Protein AF-A0A7X8IBS8-F1 (afdb_monomer)

Sequence (196 aa):
MAKNMEIINGLNEVEGFDPAAFLRKLQSEAGEEQLYLDVKYRKLWFRLKYPLGKIAKRIIKLENDYAIIESRIYLDRNDPEDNYISCAMAQRWRTEDDAYGKKYVESAETAAVGRALADAGFGIQFAEPGEEHDPNPVDAPVTVSKTNENDLSPEDDEPLPEEPVPQQKKVSDEVGSEKSSPKGNKKEELSEHMSV

Solvent-accessible surface area (backbone atoms only — not comparable to full-atom values): 12523 Å² total; per-residue (Å²): 110,71,73,59,50,54,54,49,67,50,51,79,66,45,93,98,57,69,75,74,83,61,51,41,81,41,73,45,98,88,69,45,53,20,36,42,70,52,53,70,58,38,51,50,49,46,42,70,65,29,75,53,36,32,79,49,75,44,79,76,42,80,58,98,56,35,25,32,20,37,15,34,30,25,71,40,62,82,52,57,90,86,58,48,76,22,68,26,67,23,73,24,60,57,57,86,86,41,80,76,62,69,50,29,48,57,50,9,42,52,32,2,46,31,35,12,36,28,72,60,50,43,61,45,78,50,39,49,95,68,81,93,82,80,97,76,70,56,61,58,48,27,71,73,77,82,77,65,93,79,73,78,70,82,83,78,91,72,84,79,83,88,76,84,81,86,82,86,80,82,91,81,89,87,85,82,81,90,84,82,85,84,92,85,91,86,87,88,82,89,80,88,86,85,86,135

Foldseek 3Di:
DVVVLVVLLCFLDAPPDHQQVQWDWDQDPVRFTWTDRALVSLVVSLCRSQVQKDKDKDFPDDDPFKTKMKIFIGSHPPDPPPRTQFMFMFMFTDDPVVPDDDVRHVLRRSLNSLLRSVSVSRCVSQADPDDDDDPDDSGHTDGDDPPPPPPPDDDDDDDDDDDDDDDDDDDDDDDDDYDDDDDDDDDDDDDDDDDD

Mean predicted aligned error: 16.62 Å

Nearest PDB structures (foldseek):
  8bjm-assembly1_B  TM=4.659E-01  e=4.620E-04  Homo sapiens
  1ut7-assembly1_A  TM=4.080E-01  e=2.143E+00  Arabidopsis thaliana
  3ff2-assembly1_A-2  TM=3.554E-01  e=3.342E+00  Novosphingobium aromaticivorans DSM 12444

Radius of gyration: 28.12 Å; Cα contacts (8 Å, |Δi|>4): 244; chains: 1; bounding box: 62×77×62 Å

Secondary structure (DSSP, 8-state):
-HHHHHHHHTTT-BTTB-GGGG-EEEE-TTS-EEEE--HHHHHHHHHHH-TT-EEEEEEEEE-SSEEEEEEEEESSTTS-TT--SEEEEEEEE--TT--SS-HHHHHHHHHHHHHHHHHTTSSGGGS-SS----SS-SS--EE-----TT--PPP--PPPPPPPP-------------------------------

pLDDT: mean 72.16, std 25.17, range [29.06, 98.69]

Structure (mmCIF, N/CA/C/O backbone):
data_AF-A0A7X8IBS8-F1
#
_entry.id   AF-A0A7X8IBS8-F1
#
loop_
_atom_site.group_PDB
_atom_site.id
_atom_site.type_symbol
_atom_site.label_atom_id
_atom_site.label_alt_id
_atom_site.label_comp_id
_atom_site.label_asym_id
_atom_site.label_entity_id
_atom_site.label_seq_id
_atom_site.pdbx_PDB_ins_code
_atom_site.Cartn_x
_atom_site.Cartn_y
_atom_site.Cartn_z
_atom_site.occupancy
_atom_site.B_iso_or_equiv
_atom_site.auth_seq_id
_atom_site.auth_comp_id
_atom_site.auth_asym_id
_atom_site.auth_atom_id
_atom_site.pdbx_PDB_model_num
ATOM 1 N N . MET A 1 1 ? 23.661 -11.494 -10.402 1.00 61.19 1 MET A N 1
ATOM 2 C CA . MET A 1 1 ? 22.872 -10.261 -10.612 1.00 61.19 1 MET A CA 1
ATOM 3 C C . MET A 1 1 ? 21.667 -10.507 -11.519 1.00 61.19 1 MET A C 1
ATOM 5 O O . MET A 1 1 ? 20.566 -10.505 -10.992 1.00 61.19 1 MET A O 1
ATOM 9 N N . ALA A 1 2 ? 21.841 -10.829 -12.810 1.00 68.19 2 ALA A N 1
ATOM 10 C CA . ALA A 1 2 ? 20.730 -10.976 -13.773 1.00 68.19 2 ALA A CA 1
ATOM 11 C C . ALA A 1 2 ? 19.596 -11.927 -13.327 1.00 68.19 2 ALA A C 1
ATOM 13 O O . ALA A 1 2 ? 18.440 -11.523 -13.273 1.00 68.19 2 ALA A O 1
ATOM 14 N N . LYS A 1 3 ? 19.929 -13.146 -12.883 1.00 74.44 3 LYS A N 1
ATOM 15 C CA . LYS A 1 3 ? 18.938 -14.130 -12.404 1.00 74.44 3 LYS A CA 1
ATOM 16 C C . LYS A 1 3 ? 18.133 -13.661 -11.181 1.00 74.44 3 LYS A C 1
ATOM 18 O O . LYS A 1 3 ? 16.965 -14.001 -11.042 1.00 74.44 3 LYS A O 1
ATOM 23 N N . ASN A 1 4 ? 18.744 -12.880 -10.288 1.00 78.62 4 ASN A N 1
ATOM 24 C CA . ASN A 1 4 ? 18.045 -12.350 -9.111 1.00 78.62 4 ASN A CA 1
ATOM 25 C C . ASN A 1 4 ? 17.057 -11.253 -9.523 1.00 78.62 4 ASN A C 1
ATOM 27 O O . ASN A 1 4 ? 15.971 -11.164 -8.966 1.00 78.62 4 ASN A O 1
ATOM 31 N N . MET A 1 5 ? 17.426 -10.459 -10.526 1.00 77.81 5 MET A N 1
ATOM 32 C CA . MET A 1 5 ? 16.607 -9.380 -11.068 1.00 77.81 5 MET A CA 1
ATOM 33 C C . MET A 1 5 ? 15.383 -9.925 -11.818 1.00 77.81 5 MET A C 1
ATOM 35 O O . MET A 1 5 ? 14.288 -9.406 -11.647 1.00 77.81 5 MET A O 1
ATOM 39 N N . GLU A 1 6 ? 15.534 -11.030 -12.554 1.00 81.50 6 GLU A N 1
ATOM 40 C CA . GLU A 1 6 ? 14.405 -11.765 -13.150 1.00 81.50 6 GLU A CA 1
ATOM 41 C C . GLU A 1 6 ? 13.419 -12.275 -12.089 1.00 81.50 6 GLU A C 1
ATOM 43 O O . GLU A 1 6 ? 12.213 -12.100 -12.238 1.00 81.50 6 GLU A O 1
ATOM 48 N N . ILE A 1 7 ? 13.916 -12.857 -10.991 1.00 84.19 7 ILE A N 1
ATOM 49 C CA . ILE A 1 7 ? 13.065 -13.355 -9.895 1.00 84.19 7 ILE A CA 1
ATOM 50 C C . ILE A 1 7 ? 12.312 -12.206 -9.214 1.00 84.19 7 ILE A C 1
ATOM 52 O O . ILE A 1 7 ? 11.117 -12.328 -8.953 1.00 84.19 7 ILE A O 1
ATOM 56 N N . ILE A 1 8 ? 13.001 -11.096 -8.937 1.00 84.00 8 ILE A N 1
ATOM 57 C CA . ILE A 1 8 ? 12.405 -9.905 -8.316 1.00 84.00 8 ILE A CA 1
ATOM 58 C C . ILE A 1 8 ? 11.331 -9.305 -9.231 1.00 84.00 8 ILE A C 1
ATOM 60 O O . ILE A 1 8 ? 10.238 -8.998 -8.767 1.00 84.00 8 ILE A O 1
ATOM 64 N N . ASN A 1 9 ? 11.604 -9.204 -10.534 1.00 83.19 9 ASN A N 1
ATOM 65 C CA . ASN A 1 9 ? 10.651 -8.669 -11.506 1.00 83.19 9 ASN A CA 1
ATOM 66 C C . ASN A 1 9 ? 9.453 -9.601 -11.749 1.00 83.19 9 ASN A C 1
ATOM 68 O O . ASN A 1 9 ? 8.370 -9.121 -12.074 1.00 83.19 9 ASN A O 1
ATOM 72 N N . GLY A 1 10 ? 9.629 -10.914 -11.567 1.00 88.06 10 GLY A N 1
ATOM 73 C CA . GLY A 1 10 ? 8.563 -11.917 -11.663 1.00 88.06 10 GLY A CA 1
ATOM 74 C C . GLY A 1 10 ? 7.667 -12.018 -10.420 1.00 88.06 10 GLY A C 1
ATOM 75 O O . GLY A 1 10 ? 6.692 -12.777 -10.420 1.00 88.06 10 GLY A O 1
ATOM 76 N N . LEU A 1 11 ? 7.961 -11.275 -9.345 1.00 91.12 11 LEU A N 1
ATOM 77 C CA . LEU A 1 11 ? 7.106 -11.242 -8.162 1.00 91.12 11 LEU A CA 1
ATOM 78 C C . LEU A 1 11 ? 5.695 -10.798 -8.560 1.00 91.12 11 LEU A C 1
ATOM 80 O O . LEU A 1 11 ? 5.521 -9.771 -9.199 1.00 91.12 11 LEU A O 1
ATOM 84 N N . ASN A 1 12 ? 4.677 -11.572 -8.173 1.00 94.75 12 ASN A N 1
ATOM 85 C CA . ASN A 1 12 ? 3.269 -11.295 -8.482 1.00 94.75 12 ASN A CA 1
ATOM 86 C C . ASN A 1 12 ? 2.939 -11.137 -9.984 1.00 94.75 12 ASN A C 1
ATOM 88 O O . ASN A 1 12 ? 1.929 -10.513 -10.312 1.00 94.75 12 ASN A O 1
ATOM 92 N N . GLU A 1 13 ? 3.712 -11.746 -10.890 1.00 95.19 13 GLU A N 1
ATOM 93 C CA . GLU A 1 13 ? 3.463 -11.685 -12.338 1.00 95.19 13 GLU A CA 1
ATOM 94 C C . GLU A 1 13 ? 2.010 -12.051 -12.710 1.00 95.19 13 GLU A C 1
ATOM 96 O O . GLU A 1 13 ? 1.384 -12.944 -12.110 1.00 95.19 13 GLU A O 1
ATOM 101 N N . VAL A 1 14 ? 1.481 -11.326 -13.700 1.00 96.69 14 VAL A N 1
ATOM 102 C CA . VAL A 1 14 ? 0.163 -11.509 -14.313 1.00 96.69 14 VAL A CA 1
ATOM 103 C C . VAL A 1 14 ? 0.338 -11.475 -15.831 1.00 96.69 14 VAL A C 1
ATOM 105 O O . VAL A 1 14 ? 0.895 -10.522 -16.373 1.00 96.69 14 VAL A O 1
ATOM 108 N N . GLU A 1 15 ? -0.181 -12.489 -16.522 1.00 96.00 15 GLU A N 1
ATOM 109 C CA . GLU A 1 15 ? -0.134 -12.565 -17.985 1.00 96.00 15 GLU A CA 1
ATOM 110 C C . GLU A 1 15 ? -0.746 -11.310 -18.635 1.00 96.00 15 GLU A C 1
ATOM 112 O O . GLU A 1 15 ? -1.877 -10.921 -18.337 1.00 96.00 15 GLU A O 1
ATOM 117 N N . GLY A 1 16 ? 0.013 -10.665 -19.527 1.00 95.19 16 GLY A N 1
ATOM 118 C CA . GLY A 1 16 ? -0.434 -9.480 -20.266 1.00 95.19 16 GLY A CA 1
ATOM 119 C C . GLY A 1 16 ? -0.446 -8.169 -19.470 1.00 95.19 16 GLY A C 1
ATOM 120 O O . GLY A 1 16 ? -0.962 -7.171 -19.973 1.00 95.19 16 GLY A O 1
ATOM 121 N N . PHE A 1 17 ? 0.113 -8.138 -18.256 1.00 95.50 17 PHE A N 1
ATOM 122 C CA . PHE A 1 17 ? 0.202 -6.929 -17.439 1.00 95.50 17 PHE A CA 1
ATOM 123 C C . PHE A 1 17 ? 1.637 -6.674 -16.963 1.00 95.50 17 PHE A C 1
ATOM 125 O O . PHE A 1 17 ? 2.177 -7.438 -16.168 1.00 95.50 17 PHE A O 1
ATOM 132 N N . ASP A 1 18 ? 2.218 -5.557 -17.406 1.00 94.50 18 ASP A N 1
ATOM 133 C CA . ASP A 1 18 ? 3.518 -5.070 -16.940 1.00 94.50 18 ASP A CA 1
ATOM 134 C C . ASP A 1 18 ? 3.336 -3.843 -16.022 1.00 94.50 18 ASP A C 1
ATOM 136 O O . ASP A 1 18 ? 2.951 -2.769 -16.503 1.00 94.50 18 ASP A O 1
ATOM 140 N N . PRO A 1 19 ? 3.600 -3.955 -14.706 1.00 92.25 19 PRO A N 1
ATOM 141 C CA . PRO A 1 19 ? 3.510 -2.819 -13.794 1.00 92.25 19 PRO A CA 1
ATOM 142 C C . PRO A 1 19 ? 4.569 -1.738 -14.064 1.00 92.25 19 PRO A C 1
ATOM 144 O O . PRO A 1 19 ? 4.321 -0.573 -13.742 1.00 92.25 19 PRO A O 1
ATOM 147 N N . ALA A 1 20 ? 5.715 -2.076 -14.670 1.00 91.12 20 ALA A N 1
ATOM 148 C CA . ALA A 1 20 ? 6.784 -1.118 -14.952 1.00 91.12 20 ALA A CA 1
ATOM 149 C C . ALA A 1 20 ? 6.363 -0.067 -15.995 1.00 91.12 20 ALA A C 1
ATOM 151 O O . ALA A 1 20 ? 6.784 1.088 -15.918 1.00 91.12 20 ALA A O 1
ATOM 152 N N . ALA A 1 21 ? 5.445 -0.421 -16.902 1.00 92.62 21 ALA A N 1
ATOM 153 C CA . ALA A 1 21 ? 4.874 0.487 -17.900 1.00 92.62 21 ALA A CA 1
ATOM 154 C C . ALA A 1 21 ? 4.095 1.677 -17.298 1.00 92.62 21 ALA A C 1
ATOM 156 O O . ALA A 1 21 ? 3.801 2.646 -18.000 1.00 92.62 21 ALA A O 1
ATOM 157 N N . PHE A 1 22 ? 3.754 1.621 -16.007 1.00 91.38 22 PHE A N 1
ATOM 158 C CA . PHE A 1 22 ? 2.999 2.658 -15.299 1.00 91.38 22 PHE A CA 1
ATOM 159 C C . PHE A 1 22 ? 3.840 3.460 -14.298 1.00 91.38 22 PHE A C 1
ATOM 161 O O . PHE A 1 22 ? 3.290 4.270 -13.543 1.00 91.38 22 PHE A O 1
ATOM 168 N N . LEU A 1 23 ? 5.158 3.241 -14.274 1.00 89.75 23 LEU A N 1
ATOM 169 C CA . LEU A 1 23 ? 6.074 4.014 -13.446 1.00 89.75 23 LEU A CA 1
ATOM 170 C C . LEU A 1 23 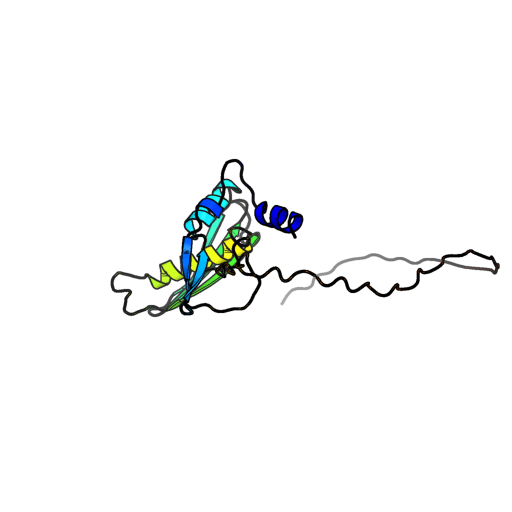? 6.126 5.464 -13.920 1.00 89.75 23 LEU A C 1
ATOM 172 O O . LEU A 1 23 ? 6.185 5.760 -15.114 1.00 89.75 23 LEU A O 1
ATOM 176 N N . ARG A 1 24 ? 6.148 6.384 -12.960 1.00 85.75 24 ARG A N 1
ATOM 177 C CA . ARG A 1 24 ? 6.417 7.799 -13.210 1.00 85.75 24 ARG A CA 1
ATOM 178 C C . ARG A 1 24 ? 7.652 8.238 -12.451 1.00 85.75 24 ARG A C 1
ATOM 180 O O . ARG A 1 24 ? 7.954 7.702 -11.388 1.00 85.75 24 ARG A O 1
ATOM 187 N N . LYS A 1 25 ? 8.330 9.244 -12.992 1.00 83.31 25 LYS A N 1
ATOM 188 C CA . LYS A 1 25 ? 9.441 9.904 -12.316 1.00 83.31 25 LYS A CA 1
ATOM 189 C C . LYS A 1 25 ? 8.908 10.924 -11.312 1.00 83.31 25 LYS A C 1
ATOM 191 O O . LYS A 1 25 ? 8.013 11.711 -11.626 1.00 83.31 25 LYS A O 1
ATOM 196 N N . LEU A 1 26 ? 9.463 10.892 -10.116 1.00 76.38 26 LEU A N 1
ATOM 197 C CA . LEU A 1 26 ? 9.381 11.905 -9.082 1.00 76.38 26 LEU A CA 1
ATOM 198 C C . LEU A 1 26 ? 10.729 12.620 -9.023 1.00 76.38 26 LEU A C 1
ATOM 200 O O . LEU A 1 26 ? 11.767 12.005 -9.255 1.00 76.38 26 LEU A O 1
ATOM 204 N N . GLN A 1 27 ? 10.704 13.917 -8.742 1.00 72.12 27 GLN A N 1
ATOM 205 C CA . GLN A 1 27 ? 11.898 14.632 -8.308 1.00 72.12 27 GLN A CA 1
ATOM 206 C C . GLN A 1 27 ? 11.864 14.679 -6.788 1.00 72.12 27 GLN A C 1
ATOM 208 O O . GLN A 1 27 ? 10.871 15.141 -6.219 1.00 72.12 27 GLN A O 1
ATOM 213 N N . SER A 1 28 ? 12.917 14.178 -6.148 1.00 68.06 28 SER A N 1
ATOM 214 C CA . SER A 1 28 ? 13.108 14.368 -4.713 1.00 68.06 28 SER A CA 1
ATOM 215 C C . SER A 1 28 ? 13.458 15.829 -4.411 1.00 68.06 28 SER A C 1
ATOM 217 O O . SER A 1 28 ? 13.882 16.577 -5.297 1.00 68.06 28 SER A O 1
ATOM 219 N N . GLU A 1 29 ? 13.327 16.244 -3.150 1.00 62.38 29 GLU A N 1
ATOM 220 C CA . GLU A 1 29 ? 13.781 17.571 -2.700 1.00 62.38 29 GLU A CA 1
ATOM 221 C C . GLU A 1 29 ? 15.297 17.770 -2.900 1.00 62.38 29 GLU A C 1
ATOM 223 O O . GLU A 1 29 ? 15.754 18.899 -3.073 1.00 62.38 29 GLU A O 1
ATOM 228 N N . ALA A 1 30 ? 16.065 16.675 -2.951 1.00 66.25 30 ALA A N 1
ATOM 229 C CA . ALA A 1 30 ? 17.496 16.663 -3.255 1.00 66.25 30 ALA A CA 1
ATOM 230 C C . ALA A 1 30 ? 17.806 16.697 -4.769 1.00 66.25 30 ALA A C 1
ATOM 232 O O . ALA A 1 30 ? 18.972 16.741 -5.161 1.00 66.25 30 ALA A O 1
ATOM 233 N N . GLY A 1 31 ? 16.782 16.704 -5.633 1.00 68.06 31 GLY A N 1
ATOM 234 C CA . GLY A 1 31 ? 16.926 16.739 -7.092 1.00 68.06 31 GLY A CA 1
ATOM 235 C C . GLY A 1 31 ? 17.179 15.375 -7.743 1.00 68.06 31 GLY A C 1
ATOM 236 O O . GLY A 1 31 ? 17.482 15.318 -8.937 1.00 68.06 31 GLY A O 1
ATOM 237 N N . GLU A 1 32 ? 17.044 14.284 -6.991 1.00 72.12 32 GLU A N 1
ATOM 238 C CA . GLU A 1 32 ? 17.226 12.922 -7.497 1.00 72.12 32 GLU A CA 1
ATOM 239 C C . GLU A 1 32 ? 15.974 12.439 -8.242 1.00 72.12 32 GLU A C 1
ATOM 241 O O . GLU A 1 32 ? 14.839 12.716 -7.841 1.00 72.12 32 GLU A O 1
ATOM 246 N N . GLU A 1 33 ? 16.181 11.730 -9.358 1.00 70.00 33 GLU A N 1
ATOM 247 C CA . GLU A 1 33 ? 15.091 11.125 -10.126 1.00 70.00 33 GLU A CA 1
ATOM 248 C C . GLU A 1 33 ? 14.697 9.787 -9.521 1.00 70.00 33 GLU A C 1
ATOM 250 O O . GLU A 1 33 ? 15.487 8.850 -9.492 1.00 70.00 33 GLU A O 1
ATOM 255 N N . GLN A 1 34 ? 13.434 9.702 -9.138 1.00 74.38 34 GLN A N 1
ATOM 256 C CA . GLN A 1 34 ? 12.882 8.629 -8.343 1.00 74.38 34 GLN A CA 1
ATOM 257 C C . GLN A 1 34 ? 11.726 7.942 -9.081 1.00 74.38 34 GLN A C 1
ATOM 259 O O . GLN A 1 34 ? 10.750 8.595 -9.446 1.00 74.38 34 GLN A O 1
ATOM 264 N N . LEU A 1 35 ? 11.795 6.635 -9.335 1.00 81.44 35 LEU A N 1
ATOM 265 C CA . LEU A 1 35 ? 10.679 5.903 -9.943 1.00 81.44 35 LEU A CA 1
ATOM 266 C C . LEU A 1 35 ? 9.610 5.595 -8.900 1.00 81.44 35 LEU A C 1
ATOM 268 O O . LEU A 1 35 ? 9.911 5.175 -7.787 1.00 81.44 35 LEU A O 1
ATOM 272 N N . TYR A 1 36 ? 8.350 5.789 -9.281 1.00 83.19 36 TYR A N 1
ATOM 273 C CA . TYR A 1 36 ? 7.218 5.572 -8.396 1.00 83.19 36 TYR A CA 1
ATOM 274 C C . TYR A 1 36 ? 6.028 4.965 -9.133 1.00 83.19 36 TYR A C 1
ATOM 276 O O . TYR A 1 36 ? 5.598 5.456 -10.181 1.00 83.19 36 TYR A O 1
ATOM 284 N N . LEU A 1 37 ? 5.462 3.908 -8.547 1.00 89.38 37 LEU A N 1
ATOM 285 C CA . LEU A 1 37 ? 4.223 3.285 -9.001 1.00 89.38 37 LEU A CA 1
ATOM 286 C C . LEU A 1 37 ? 3.054 3.762 -8.138 1.00 89.38 37 LEU A C 1
ATOM 288 O O . LEU A 1 37 ? 2.948 3.377 -6.973 1.00 89.38 37 LEU A O 1
ATOM 292 N N . ASP A 1 38 ? 2.142 4.547 -8.716 1.00 88.50 38 ASP A N 1
ATOM 293 C CA . ASP A 1 38 ? 0.972 5.047 -7.987 1.00 88.50 38 ASP A CA 1
ATOM 294 C C . ASP A 1 38 ? 0.119 3.907 -7.402 1.00 88.50 38 ASP A C 1
ATOM 296 O O . ASP A 1 38 ? -0.147 2.893 -8.054 1.00 88.50 38 ASP A O 1
ATOM 300 N N . VAL A 1 39 ? -0.441 4.131 -6.208 1.00 92.56 39 VAL A N 1
ATOM 301 C CA . VAL A 1 39 ? -1.304 3.170 -5.490 1.00 92.56 39 VAL A CA 1
ATOM 302 C C . VAL A 1 39 ? -2.466 2.659 -6.353 1.00 92.56 39 VAL A C 1
ATOM 304 O O . VAL A 1 39 ? -2.904 1.521 -6.205 1.00 92.56 39 VAL A O 1
ATOM 307 N N . LYS A 1 40 ? -2.973 3.464 -7.298 1.00 94.94 40 LYS A N 1
ATO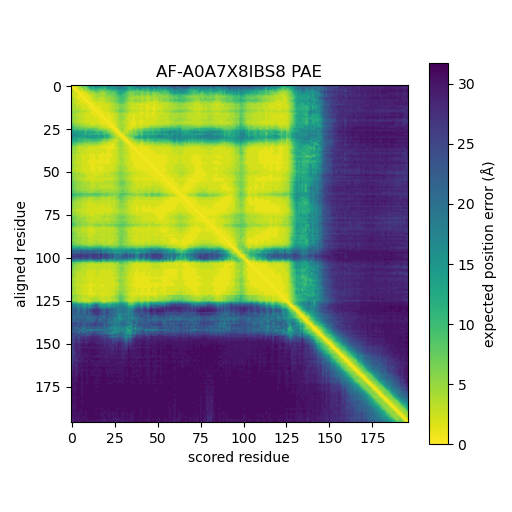M 308 C CA . LYS A 1 40 ? -4.013 3.027 -8.248 1.00 94.94 40 LYS A CA 1
ATOM 309 C C . LYS A 1 40 ? -3.566 1.837 -9.109 1.00 94.94 40 LYS A C 1
ATOM 311 O O . LYS A 1 40 ? -4.361 0.922 -9.307 1.00 94.94 40 LYS A O 1
ATOM 316 N N . TYR A 1 41 ? -2.311 1.816 -9.555 1.00 95.19 41 TYR A N 1
ATOM 317 C CA . TYR A 1 41 ? -1.765 0.734 -10.370 1.00 95.19 41 TYR A CA 1
ATOM 318 C C . TYR A 1 41 ? -1.396 -0.481 -9.524 1.00 95.19 41 TYR A C 1
ATOM 320 O O . TYR A 1 41 ? -1.593 -1.604 -9.969 1.00 95.19 41 TYR A O 1
ATOM 328 N N . ARG A 1 42 ? -1.002 -0.285 -8.261 1.00 96.06 42 ARG A N 1
ATOM 329 C CA . ARG A 1 42 ? -0.851 -1.395 -7.303 1.00 96.06 42 ARG A CA 1
ATOM 330 C C . ARG A 1 42 ? -2.183 -2.068 -6.990 1.00 96.06 42 ARG A C 1
ATOM 332 O O . ARG A 1 42 ? -2.258 -3.288 -6.959 1.00 96.06 42 ARG A O 1
ATOM 339 N N . LYS A 1 43 ? -3.259 -1.289 -6.825 1.00 97.12 43 LYS A N 1
ATOM 340 C CA . LYS A 1 43 ? -4.627 -1.817 -6.667 1.00 97.12 43 LYS A CA 1
ATOM 341 C C . LYS A 1 43 ? -5.089 -2.582 -7.906 1.00 97.12 43 LYS A C 1
ATOM 343 O O . LYS A 1 43 ? -5.704 -3.635 -7.760 1.00 97.12 43 LYS A O 1
ATOM 348 N N . LEU A 1 44 ? -4.808 -2.055 -9.102 1.00 97.38 44 LEU A N 1
ATOM 349 C CA . LEU A 1 44 ? -5.078 -2.747 -10.363 1.00 97.38 44 LEU A CA 1
ATOM 350 C C . LEU A 1 44 ? -4.334 -4.083 -10.402 1.00 97.38 44 LEU A C 1
ATOM 352 O O . LEU A 1 44 ? -4.959 -5.120 -10.590 1.00 97.38 44 LEU A O 1
ATOM 356 N N . TRP A 1 45 ? -3.030 -4.061 -10.145 1.00 97.50 45 TRP A N 1
ATOM 357 C CA . TRP A 1 45 ? -2.191 -5.248 -10.149 1.00 97.50 45 TRP A CA 1
ATOM 358 C C . TRP A 1 45 ? -2.653 -6.297 -9.130 1.00 97.50 45 TRP A C 1
ATOM 360 O O . TRP A 1 45 ? -2.869 -7.454 -9.487 1.00 97.50 45 TRP A O 1
ATOM 370 N N . PHE A 1 46 ? -2.928 -5.879 -7.892 1.00 98.31 46 PHE A N 1
ATOM 371 C CA . PHE A 1 46 ? -3.507 -6.735 -6.860 1.00 98.31 46 PHE A CA 1
ATOM 372 C C . PHE A 1 46 ? -4.829 -7.360 -7.307 1.00 98.31 46 PHE A C 1
ATOM 374 O O . PHE A 1 46 ? -5.025 -8.559 -7.144 1.00 98.31 46 PHE A O 1
ATOM 381 N N . ARG A 1 47 ? -5.725 -6.577 -7.921 1.00 98.06 47 ARG A N 1
ATOM 382 C CA . ARG A 1 47 ? -7.013 -7.083 -8.411 1.00 98.06 47 ARG A CA 1
ATOM 383 C C . ARG A 1 47 ? -6.856 -8.071 -9.566 1.00 98.06 47 ARG A C 1
ATOM 385 O O . ARG A 1 47 ? -7.661 -8.991 -9.664 1.00 98.06 47 ARG A O 1
ATOM 392 N N . LEU A 1 48 ? -5.861 -7.883 -10.429 1.00 97.81 48 LEU A N 1
ATOM 393 C CA . LEU A 1 48 ? -5.567 -8.817 -11.514 1.00 97.81 48 LEU A CA 1
ATOM 394 C C . LEU A 1 48 ? -5.005 -10.141 -10.975 1.00 97.81 48 LEU A C 1
ATOM 396 O O . LEU A 1 48 ? -5.438 -11.203 -11.414 1.00 97.81 48 LEU A O 1
ATOM 400 N N . LYS A 1 49 ? -4.094 -10.087 -9.993 1.00 97.94 49 LYS A N 1
ATOM 401 C CA . LYS A 1 49 ? -3.490 -11.281 -9.379 1.00 97.94 49 LYS A CA 1
ATOM 402 C C . LYS A 1 49 ? -4.454 -12.032 -8.459 1.00 97.94 49 LYS A C 1
ATOM 404 O O . LYS A 1 49 ? -4.504 -13.259 -8.488 1.00 97.94 49 LYS A O 1
ATOM 409 N N . TYR A 1 50 ? -5.232 -11.295 -7.669 1.00 98.00 50 TYR A N 1
ATOM 410 C CA . TYR A 1 50 ? -6.183 -11.809 -6.685 1.00 98.00 50 TYR A CA 1
ATOM 411 C C . TYR A 1 50 ? -7.574 -11.180 -6.903 1.00 98.00 50 TYR A C 1
ATOM 413 O O . TYR A 1 50 ? -7.973 -10.261 -6.180 1.00 98.00 50 TYR A O 1
ATOM 421 N N . PRO A 1 51 ? -8.368 -11.673 -7.878 1.00 97.81 51 PRO A N 1
ATOM 422 C CA . PRO A 1 51 ? -9.681 -11.105 -8.212 1.00 97.81 51 PRO A CA 1
ATOM 423 C C . PRO A 1 51 ? -10.682 -11.088 -7.052 1.00 97.81 51 PRO A C 1
ATOM 425 O O . PRO A 1 51 ? -11.528 -10.188 -6.974 1.00 97.81 51 PRO A O 1
ATOM 428 N N . LEU A 1 52 ? -10.575 -12.071 -6.153 1.00 98.12 52 LEU A N 1
ATOM 429 C CA . LEU A 1 52 ? -11.384 -12.192 -4.939 1.00 98.12 52 LEU A CA 1
ATOM 430 C C . LEU A 1 52 ? -10.779 -11.469 -3.732 1.00 98.12 52 LEU A C 1
ATOM 432 O O . LEU A 1 52 ? -11.452 -11.383 -2.708 1.00 98.12 52 LEU A O 1
ATOM 436 N N . GLY A 1 53 ? -9.573 -10.913 -3.856 1.00 98.25 53 GLY A N 1
ATOM 437 C CA . GLY A 1 53 ? -8.874 -10.226 -2.780 1.00 98.25 53 GLY A CA 1
ATOM 438 C C . GLY A 1 53 ? -9.616 -8.997 -2.260 1.00 98.25 53 GLY A C 1
ATOM 439 O O . GLY A 1 53 ? -10.407 -8.347 -2.958 1.00 98.25 53 GLY A O 1
ATOM 440 N N . LYS A 1 54 ? -9.343 -8.663 -0.999 1.00 98.00 54 LYS A N 1
ATOM 441 C CA . LYS A 1 54 ? -9.990 -7.570 -0.265 1.00 98.00 54 LYS A CA 1
ATOM 442 C C . LYS A 1 54 ? -8.941 -6.652 0.343 1.00 98.00 54 LYS A C 1
ATOM 444 O O . LYS A 1 54 ? -7.987 -7.100 0.962 1.00 98.00 54 LYS A O 1
ATOM 449 N N . ILE A 1 55 ? -9.176 -5.352 0.194 1.00 98.38 55 ILE A N 1
ATOM 450 C CA . ILE A 1 55 ? -8.441 -4.295 0.886 1.00 98.38 55 ILE A CA 1
ATOM 451 C C . ILE A 1 55 ? -9.409 -3.719 1.915 1.00 98.38 55 ILE A C 1
ATOM 453 O O . ILE A 1 55 ? -10.359 -3.025 1.546 1.00 98.38 55 ILE A O 1
ATOM 457 N N . ALA A 1 56 ? -9.218 -4.058 3.186 1.00 98.00 56 ALA A N 1
ATOM 458 C CA . ALA A 1 56 ? -9.981 -3.468 4.277 1.00 98.00 56 ALA A CA 1
ATOM 459 C C . ALA A 1 56 ? -9.268 -2.213 4.781 1.00 98.00 56 ALA A C 1
ATOM 461 O O . ALA A 1 56 ? -8.042 -2.102 4.718 1.00 98.00 56 ALA A O 1
ATOM 462 N N . LYS A 1 57 ? -10.050 -1.250 5.262 1.00 97.12 57 LYS A N 1
ATOM 463 C CA . LYS A 1 57 ? -9.559 0.035 5.753 1.00 97.12 57 LYS A CA 1
ATOM 464 C C . LYS A 1 57 ? -10.280 0.363 7.045 1.00 97.12 57 LYS A C 1
ATOM 466 O O . LYS A 1 57 ? -11.494 0.165 7.128 1.00 97.12 57 LYS A O 1
ATOM 471 N N . ARG A 1 58 ? -9.554 0.883 8.026 1.00 97.00 58 ARG A N 1
ATOM 472 C CA . ARG A 1 58 ? -10.107 1.265 9.322 1.00 97.00 58 ARG A CA 1
ATOM 473 C C . ARG A 1 58 ? -9.525 2.594 9.770 1.00 97.00 58 ARG A C 1
ATOM 475 O O . ARG A 1 58 ? -8.312 2.782 9.778 1.00 97.00 58 ARG A O 1
ATOM 482 N N . ILE A 1 59 ? -10.401 3.509 10.171 1.00 97.25 59 ILE A N 1
ATOM 483 C CA . ILE A 1 59 ? -9.988 4.720 10.876 1.00 97.25 59 ILE A CA 1
ATOM 484 C C . ILE A 1 59 ? -9.611 4.299 12.293 1.00 97.25 59 ILE A C 1
ATOM 486 O O . ILE A 1 59 ? -10.471 3.860 13.052 1.00 97.25 59 ILE A O 1
ATOM 490 N N . ILE A 1 60 ? -8.332 4.418 12.636 1.00 98.06 60 ILE A N 1
ATOM 491 C CA . ILE A 1 60 ? -7.842 4.169 13.995 1.00 98.06 60 ILE A CA 1
ATOM 492 C C . ILE A 1 60 ? -8.062 5.408 14.855 1.00 98.06 60 ILE A C 1
ATOM 494 O O . ILE A 1 60 ? -8.477 5.307 16.006 1.00 98.06 60 ILE A O 1
ATOM 498 N N . LYS A 1 61 ? -7.824 6.590 14.278 1.00 97.31 61 LYS A N 1
ATOM 499 C CA . LYS A 1 61 ? -8.080 7.867 14.937 1.00 97.31 61 LYS A CA 1
ATOM 500 C C . LYS A 1 61 ? -8.428 8.945 13.921 1.00 97.31 61 LYS A C 1
ATOM 502 O O . LYS A 1 61 ? -7.815 9.012 12.857 1.00 97.31 61 LYS A O 1
ATOM 507 N N . LEU A 1 62 ? -9.395 9.791 14.259 1.00 95.06 62 LEU A N 1
ATOM 508 C CA . LEU A 1 62 ? -9.769 10.955 13.466 1.00 95.06 62 LEU A CA 1
ATOM 509 C C . LEU A 1 62 ? -9.978 12.147 14.391 1.00 95.06 62 LEU A C 1
ATOM 511 O O . LEU A 1 62 ? -10.924 12.165 15.170 1.00 95.06 62 LEU A O 1
ATOM 515 N N . GLU A 1 63 ? -9.104 13.134 14.254 1.00 92.88 63 GLU A N 1
ATOM 516 C CA . GLU A 1 63 ? -9.175 14.420 14.936 1.00 92.88 63 GLU A CA 1
ATOM 517 C C . GLU A 1 63 ? -9.358 15.544 13.905 1.00 92.88 63 GLU A C 1
ATOM 519 O O . GLU A 1 63 ? -9.303 15.321 12.688 1.00 92.88 63 GLU A O 1
ATOM 524 N N . ASN A 1 64 ? -9.560 16.770 14.392 1.00 86.12 64 ASN A N 1
ATOM 525 C CA . ASN A 1 64 ? -9.677 17.957 13.537 1.00 86.12 64 ASN A CA 1
ATOM 526 C C . ASN A 1 64 ? -8.407 18.227 12.714 1.00 86.12 64 ASN A C 1
ATOM 528 O O . ASN A 1 64 ? -8.506 18.731 11.592 1.00 86.12 64 ASN A O 1
ATOM 532 N N . ASP A 1 65 ? -7.250 17.849 13.265 1.00 89.88 65 ASP A N 1
ATOM 533 C CA . ASP A 1 65 ? -5.937 18.223 12.735 1.00 89.88 65 ASP A CA 1
ATOM 534 C C . ASP A 1 65 ? -5.152 17.037 12.168 1.00 89.88 65 ASP A C 1
ATOM 536 O O . ASP A 1 65 ? -4.136 17.244 11.514 1.00 89.88 65 ASP A O 1
ATOM 540 N N . TYR A 1 66 ? -5.583 15.792 12.400 1.00 92.62 66 TYR A N 1
ATOM 541 C CA . TYR A 1 66 ? -4.930 14.613 11.824 1.00 92.62 66 TYR A CA 1
ATOM 542 C C . TYR A 1 66 ? -5.830 13.380 11.777 1.00 92.62 66 TYR A C 1
ATOM 544 O O . TYR A 1 66 ? -6.839 13.274 12.478 1.00 92.62 66 TYR A O 1
ATOM 552 N N . ALA A 1 67 ? -5.437 12.420 10.944 1.00 95.25 67 ALA A N 1
ATOM 553 C CA . ALA A 1 67 ? -6.050 11.102 10.858 1.00 95.25 67 ALA A CA 1
ATOM 554 C C . ALA A 1 67 ? -4.982 10.012 10.882 1.00 95.25 67 ALA A C 1
ATOM 556 O O . ALA A 1 67 ? -3.897 10.188 10.328 1.00 95.25 67 ALA A O 1
ATOM 557 N N . ILE A 1 68 ? -5.322 8.886 11.507 1.00 96.88 68 ILE A N 1
ATOM 558 C CA . ILE A 1 68 ? -4.545 7.649 11.502 1.00 96.88 68 ILE A CA 1
ATOM 559 C C . ILE A 1 68 ? -5.427 6.565 10.890 1.00 96.88 68 ILE A C 1
ATOM 561 O O . ILE A 1 68 ? -6.494 6.246 11.427 1.00 96.88 68 ILE A O 1
ATOM 565 N N . ILE A 1 69 ? -4.981 6.006 9.769 1.00 97.81 69 ILE A N 1
ATOM 566 C CA . ILE A 1 69 ? -5.685 4.961 9.025 1.00 97.81 69 ILE A CA 1
ATOM 567 C C . ILE A 1 69 ? -4.851 3.688 9.047 1.00 97.81 69 ILE A C 1
ATOM 569 O O . ILE A 1 69 ? -3.639 3.740 8.877 1.00 97.81 69 ILE A O 1
ATOM 573 N N . GLU A 1 70 ? -5.514 2.553 9.223 1.00 98.25 70 GLU A N 1
ATOM 574 C CA . GLU A 1 70 ? -4.965 1.219 9.005 1.00 98.25 70 GLU A CA 1
ATOM 575 C C . GLU A 1 70 ? -5.569 0.631 7.726 1.00 98.25 70 GLU A C 1
ATOM 577 O O . GLU A 1 70 ? -6.764 0.803 7.456 1.00 98.25 70 GLU A O 1
ATOM 582 N N . SER A 1 71 ? -4.764 -0.084 6.944 1.00 98.56 71 SER A N 1
ATOM 583 C CA . SER A 1 71 ? -5.234 -0.901 5.831 1.00 98.56 71 SER A CA 1
ATOM 584 C C . SER A 1 71 ? -4.709 -2.325 5.942 1.00 98.56 71 SER A C 1
ATOM 586 O O . SER A 1 71 ? -3.547 -2.533 6.275 1.00 98.56 71 SER A O 1
ATOM 588 N N . ARG A 1 72 ? -5.576 -3.296 5.644 1.00 98.56 72 ARG A N 1
ATOM 589 C CA . ARG A 1 72 ? -5.294 -4.734 5.679 1.00 98.56 72 ARG A CA 1
ATOM 590 C C . ARG A 1 72 ? -5.573 -5.361 4.318 1.00 98.56 72 ARG A C 1
ATOM 592 O O . ARG A 1 72 ? -6.606 -5.064 3.708 1.00 98.56 72 ARG A O 1
ATOM 599 N N . ILE A 1 73 ? -4.688 -6.243 3.867 1.00 98.62 73 ILE A N 1
ATOM 600 C CA . ILE A 1 73 ? -4.784 -6.947 2.582 1.00 98.62 73 ILE A CA 1
ATOM 601 C C . ILE A 1 73 ? -5.109 -8.421 2.826 1.00 98.62 73 ILE A C 1
ATOM 603 O O . ILE A 1 73 ? -4.426 -9.088 3.596 1.00 98.62 73 ILE A O 1
ATOM 607 N N . TYR A 1 74 ? -6.125 -8.934 2.138 1.00 98.69 74 TYR A N 1
ATOM 608 C CA . TYR A 1 74 ? -6.579 -10.326 2.207 1.00 98.69 74 TYR A CA 1
ATOM 609 C C . TYR A 1 74 ? -6.593 -10.932 0.808 1.00 98.69 74 TYR A C 1
ATOM 611 O O . TYR A 1 74 ? -6.991 -10.251 -0.143 1.00 98.69 74 TYR A O 1
ATOM 619 N N . LEU A 1 75 ? -6.220 -12.204 0.676 1.00 97.69 75 LEU A N 1
ATOM 620 C CA . LEU A 1 75 ? -6.223 -12.891 -0.619 1.00 97.69 75 LEU A CA 1
ATOM 621 C C . LEU A 1 75 ? -7.637 -13.277 -1.065 1.00 97.69 75 LEU A C 1
ATOM 623 O O . LEU A 1 75 ? -7.913 -13.285 -2.265 1.00 97.69 75 LEU A O 1
ATOM 627 N N . ASP A 1 76 ? -8.546 -13.504 -0.115 1.00 97.69 76 ASP A N 1
ATOM 628 C CA . ASP A 1 76 ? -9.966 -13.718 -0.363 1.00 97.69 76 ASP A CA 1
ATOM 629 C C . ASP A 1 76 ? -10.827 -12.767 0.485 1.00 97.69 76 ASP A C 1
ATOM 631 O O . ASP A 1 76 ? -10.581 -12.497 1.660 1.00 97.69 76 ASP A O 1
ATOM 635 N N . ARG A 1 77 ? -11.898 -12.232 -0.100 1.00 96.69 77 ARG A N 1
ATOM 636 C CA . ARG A 1 77 ? -12.836 -11.341 0.595 1.00 96.69 77 ARG A CA 1
ATOM 637 C C . ARG A 1 77 ? -13.512 -11.990 1.802 1.00 96.69 77 ARG A C 1
ATOM 639 O O . ARG A 1 77 ? -13.922 -11.257 2.706 1.00 96.69 77 ARG A O 1
ATOM 646 N N . ASN A 1 78 ? -13.620 -13.315 1.807 1.00 97.44 78 ASN A N 1
ATOM 647 C CA . ASN A 1 78 ? -14.228 -14.099 2.873 1.00 97.44 78 ASN A CA 1
ATOM 648 C C . ASN A 1 78 ? -13.221 -14.519 3.953 1.00 97.44 78 ASN A C 1
ATOM 650 O O . ASN A 1 78 ? -13.637 -15.150 4.922 1.00 97.44 78 ASN A O 1
ATOM 654 N N . ASP A 1 79 ? -11.934 -14.174 3.812 1.00 97.50 79 ASP A N 1
ATOM 655 C CA . ASP A 1 79 ? -10.940 -14.448 4.848 1.00 97.50 79 ASP A CA 1
ATOM 656 C C . ASP A 1 79 ? -11.372 -13.834 6.198 1.00 97.50 79 ASP A C 1
ATOM 658 O O . ASP A 1 79 ? -11.871 -12.691 6.216 1.00 97.50 79 ASP A O 1
ATOM 662 N N . PRO A 1 80 ? -11.177 -14.566 7.321 1.00 97.31 80 PRO A N 1
ATOM 663 C CA . PRO A 1 80 ? -11.407 -14.057 8.672 1.00 97.31 80 PRO A CA 1
ATOM 664 C C . PRO A 1 80 ? -10.635 -12.765 8.944 1.00 97.31 80 PRO A C 1
ATOM 666 O O . PRO A 1 80 ? -9.614 -12.503 8.314 1.00 97.31 80 PRO A O 1
ATOM 669 N N . GLU A 1 81 ? -11.092 -11.972 9.918 1.00 94.12 81 GLU A N 1
ATOM 670 C CA . GLU A 1 81 ? -10.519 -10.646 10.195 1.00 94.12 81 GLU A CA 1
ATOM 671 C C . GLU A 1 81 ? -9.001 -10.674 10.444 1.00 94.12 81 GLU A C 1
ATOM 673 O O . GLU A 1 81 ? -8.299 -9.788 9.951 1.00 94.12 81 GLU A O 1
ATOM 678 N N . ASP A 1 82 ? -8.500 -11.702 11.127 1.00 95.25 82 ASP A N 1
ATOM 679 C CA . ASP A 1 82 ? -7.086 -11.828 11.500 1.00 95.25 82 ASP A CA 1
ATOM 680 C C . ASP A 1 82 ? -6.227 -12.529 10.434 1.00 95.25 82 ASP A C 1
ATOM 682 O O . ASP A 1 82 ? -5.011 -12.608 10.578 1.00 95.25 82 ASP A O 1
ATOM 686 N N . ASN A 1 83 ? -6.830 -13.018 9.344 1.00 97.00 83 ASN A N 1
ATOM 687 C CA . ASN A 1 83 ? -6.131 -13.738 8.275 1.00 97.00 83 ASN A CA 1
ATOM 688 C C . ASN A 1 83 ? -5.724 -12.811 7.115 1.00 97.00 83 ASN A C 1
ATOM 690 O O . ASN A 1 83 ? -5.933 -13.125 5.942 1.00 97.00 83 ASN A O 1
ATOM 694 N N . TYR A 1 84 ? -5.204 -11.627 7.435 1.00 97.88 84 TYR A N 1
ATOM 695 C CA . TYR A 1 84 ? -4.627 -10.729 6.436 1.00 97.88 84 TYR A CA 1
ATOM 696 C C . TYR A 1 84 ? -3.182 -11.137 6.127 1.00 97.88 84 TYR A C 1
ATOM 698 O O . TYR A 1 84 ? -2.441 -11.562 7.008 1.00 97.88 84 TYR A O 1
ATOM 706 N N . ILE A 1 85 ? -2.755 -10.963 4.877 1.00 97.88 85 ILE A N 1
ATOM 707 C CA . ILE A 1 85 ? -1.362 -11.205 4.464 1.00 97.88 85 ILE A CA 1
ATOM 708 C C . ILE A 1 85 ? -0.453 -10.005 4.725 1.00 97.88 85 ILE A C 1
ATOM 710 O O . ILE A 1 85 ? 0.765 -10.135 4.724 1.00 97.88 85 ILE A O 1
ATOM 714 N N . SER A 1 86 ? -1.049 -8.829 4.911 1.00 98.06 86 SER A N 1
ATOM 715 C CA . SER A 1 86 ? -0.336 -7.586 5.167 1.00 98.06 86 SER A CA 1
ATOM 716 C C . SER A 1 86 ? -1.245 -6.578 5.868 1.00 98.06 86 SER A C 1
ATOM 718 O O . SER A 1 86 ? -2.463 -6.565 5.651 1.00 98.06 86 SER A O 1
ATOM 720 N N . CYS A 1 87 ? -0.644 -5.734 6.702 1.00 97.50 87 CYS A N 1
ATOM 721 C CA . CYS A 1 87 ? -1.295 -4.633 7.387 1.00 97.50 87 CYS A CA 1
ATOM 722 C C . CYS A 1 87 ? -0.320 -3.463 7.525 1.00 97.50 87 CYS A C 1
ATOM 724 O O . CYS A 1 87 ? 0.791 -3.654 8.008 1.00 97.50 87 CYS A O 1
ATOM 726 N N . ALA A 1 88 ? -0.764 -2.252 7.192 1.00 97.25 88 ALA A N 1
ATOM 727 C CA . ALA A 1 88 ? 0.024 -1.040 7.383 1.00 97.25 88 ALA A CA 1
ATOM 728 C C . ALA A 1 88 ? -0.831 0.116 7.901 1.00 97.25 88 ALA A C 1
ATOM 730 O O . ALA A 1 88 ? -2.048 0.165 7.698 1.00 97.25 88 ALA A O 1
ATOM 731 N N . MET A 1 89 ? -0.174 1.073 8.552 1.00 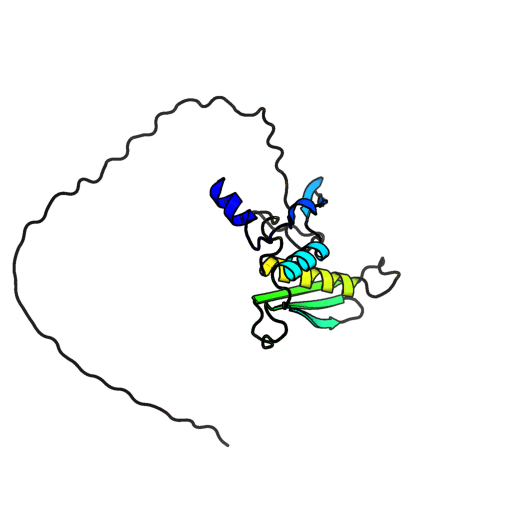96.31 89 MET A N 1
ATOM 732 C CA . MET A 1 89 ? -0.796 2.290 9.061 1.00 96.31 89 MET A CA 1
ATOM 733 C C . MET A 1 89 ? -0.158 3.531 8.448 1.00 96.31 89 MET A C 1
ATOM 735 O O . MET A 1 89 ? 1.023 3.535 8.107 1.00 96.31 89 MET A O 1
ATOM 739 N N . ALA A 1 90 ? -0.936 4.604 8.343 1.00 95.38 90 ALA A N 1
ATOM 740 C CA . ALA A 1 90 ? -0.422 5.912 7.974 1.00 95.38 90 ALA A CA 1
ATOM 741 C C . ALA A 1 90 ? -1.120 7.027 8.748 1.00 95.38 90 ALA A C 1
ATOM 743 O O . ALA A 1 90 ? -2.333 6.998 8.972 1.00 95.38 90 ALA A O 1
ATOM 744 N N . GLN A 1 91 ? -0.327 8.033 9.112 1.00 95.56 91 GLN A N 1
ATOM 745 C CA . GLN A 1 91 ? -0.786 9.265 9.732 1.00 95.56 91 GLN A CA 1
ATOM 746 C C . GLN A 1 91 ? -0.572 10.440 8.779 1.00 95.56 91 GLN A C 1
ATOM 748 O O . GLN A 1 91 ? 0.480 10.562 8.141 1.00 95.56 91 GLN A O 1
ATOM 753 N N . ARG A 1 92 ? -1.565 11.326 8.700 1.00 92.81 92 ARG A N 1
ATOM 754 C CA . ARG A 1 92 ? -1.441 12.615 8.012 1.00 92.81 92 ARG A CA 1
ATOM 755 C C . ARG A 1 92 ? -2.051 13.719 8.846 1.00 92.81 92 ARG A C 1
ATOM 757 O O . ARG A 1 92 ? -3.138 13.554 9.401 1.00 92.81 92 ARG A O 1
ATOM 764 N N . TRP A 1 93 ? -1.332 14.830 8.891 1.00 91.00 93 TRP A N 1
ATOM 765 C CA . TRP A 1 93 ? -1.788 16.081 9.469 1.00 91.00 93 TRP A CA 1
ATOM 766 C C . TRP A 1 93 ? -2.520 16.897 8.410 1.00 91.00 93 TRP A C 1
ATOM 768 O O . TRP A 1 93 ? -2.208 16.815 7.221 1.00 91.00 93 TRP A O 1
ATOM 778 N N . ARG A 1 94 ? -3.501 17.667 8.857 1.00 88.12 94 ARG A N 1
ATOM 779 C CA . ARG A 1 94 ? -4.178 18.678 8.062 1.00 88.12 94 ARG A CA 1
ATOM 780 C C . ARG A 1 94 ? -3.197 19.796 7.723 1.00 88.12 94 ARG A C 1
ATOM 782 O O . ARG A 1 94 ? -2.457 20.247 8.595 1.00 88.12 94 ARG A O 1
ATOM 789 N N . THR A 1 95 ? -3.228 20.267 6.483 1.00 83.81 95 THR A N 1
ATOM 790 C CA . THR A 1 95 ? -2.476 21.451 6.044 1.00 83.81 95 THR A CA 1
ATOM 791 C C . THR A 1 95 ? -3.429 22.584 5.666 1.00 83.81 95 THR A C 1
ATOM 793 O O . THR A 1 95 ? -4.626 22.371 5.463 1.00 83.81 95 THR A O 1
ATOM 796 N N . GLU A 1 96 ? -2.922 23.816 5.598 1.00 73.12 96 GLU A N 1
ATOM 797 C CA . GLU A 1 96 ? -3.730 24.996 5.245 1.00 73.12 96 GLU A CA 1
ATOM 798 C C . GLU A 1 96 ? -4.284 24.916 3.805 1.00 73.12 96 GLU A C 1
ATOM 800 O O . GLU A 1 96 ? -5.383 25.402 3.535 1.00 73.12 96 GLU A O 1
ATOM 805 N N . ASP A 1 97 ? -3.591 24.193 2.915 1.00 67.06 97 ASP A N 1
ATOM 806 C CA . ASP A 1 97 ? -3.987 23.924 1.521 1.00 67.06 97 ASP A CA 1
ATOM 807 C C . ASP A 1 97 ? -5.150 22.914 1.372 1.00 67.06 97 ASP A C 1
ATOM 809 O O . ASP A 1 97 ? -5.652 22.648 0.264 1.00 67.06 97 ASP A O 1
ATOM 813 N N . ASP A 1 98 ? -5.659 22.383 2.488 1.00 66.00 98 ASP A N 1
ATOM 814 C CA . ASP A 1 98 ? -6.884 21.577 2.564 1.00 66.00 98 ASP A CA 1
ATOM 815 C C . ASP A 1 98 ? -8.151 22.454 2.467 1.00 66.00 98 ASP A C 1
ATOM 817 O O . ASP A 1 98 ? -9.180 22.193 3.092 1.00 66.00 98 ASP A O 1
ATOM 821 N N . ALA A 1 99 ? -8.097 23.505 1.641 1.00 54.50 99 ALA A N 1
ATOM 822 C CA . ALA A 1 99 ? -9.168 24.479 1.428 1.00 54.50 99 ALA A CA 1
ATOM 823 C C . ALA A 1 99 ? -10.496 23.848 0.948 1.00 54.50 99 ALA A C 1
ATOM 825 O O . ALA A 1 99 ? -11.559 24.443 1.108 1.00 54.50 99 ALA A O 1
ATOM 826 N N . TYR A 1 100 ? -10.446 22.624 0.407 1.00 54.28 100 TYR A N 1
ATOM 827 C CA . TYR A 1 100 ? -11.604 21.809 0.037 1.00 54.28 100 TYR A CA 1
ATOM 828 C C . TYR A 1 100 ? -11.554 20.448 0.753 1.00 54.28 100 TYR A C 1
ATOM 830 O O . TYR A 1 100 ? -11.010 19.480 0.227 1.00 54.28 100 TYR A O 1
ATOM 838 N N . GLY A 1 101 ? -12.157 20.361 1.942 1.00 61.28 101 GLY A N 1
ATOM 839 C CA . GLY A 1 101 ? -12.472 19.088 2.605 1.00 61.28 101 GLY A CA 1
ATOM 840 C C . GLY A 1 101 ? -11.316 18.371 3.322 1.00 61.28 101 GLY A C 1
ATOM 841 O O . GLY A 1 101 ? -10.232 18.905 3.518 1.00 61.28 101 GLY A O 1
ATOM 842 N N . LYS A 1 102 ? -11.586 17.136 3.773 1.00 65.88 102 LYS A N 1
ATOM 843 C CA . LYS A 1 102 ? -10.698 16.300 4.607 1.00 65.88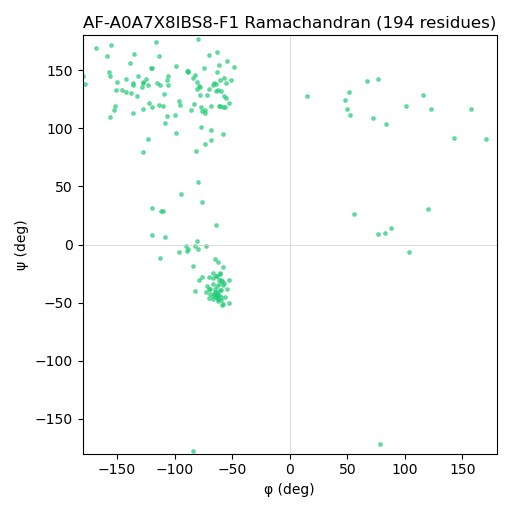 102 LYS A CA 1
ATOM 844 C C . LYS A 1 102 ? -9.593 15.600 3.788 1.00 65.88 102 LYS A C 1
ATOM 846 O O . LYS A 1 102 ? -9.452 14.380 3.878 1.00 65.88 102 LYS A O 1
ATOM 851 N N . LYS A 1 103 ? -8.803 16.337 2.997 1.00 83.06 103 LYS A N 1
ATOM 852 C CA . LYS A 1 103 ? -7.734 15.750 2.156 1.00 83.06 103 LYS A CA 1
ATOM 853 C C . LYS A 1 103 ? -6.700 14.962 2.968 1.00 83.06 103 LYS A C 1
ATOM 855 O O . LYS A 1 103 ? -6.247 13.916 2.509 1.00 83.06 103 LYS A O 1
ATOM 860 N N . TYR A 1 104 ? -6.371 15.388 4.191 1.00 87.00 104 TYR A N 1
ATOM 861 C CA . TYR A 1 104 ? -5.498 14.614 5.085 1.00 87.00 104 TYR A CA 1
A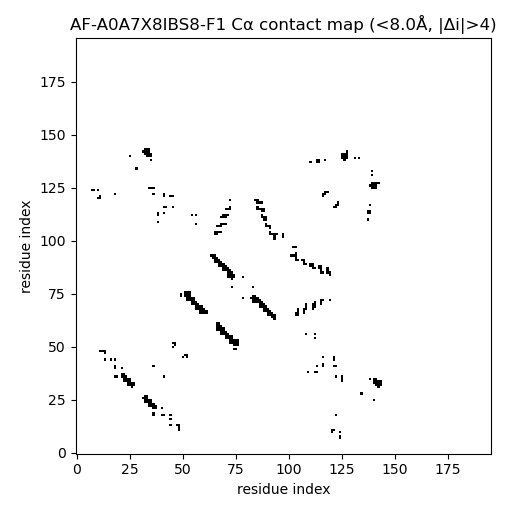TOM 862 C C . TYR A 1 104 ? -6.019 13.191 5.366 1.00 87.00 104 TYR A C 1
ATOM 864 O O . TYR A 1 104 ? -5.223 12.260 5.461 1.00 87.00 104 TYR A O 1
ATOM 872 N N . VAL A 1 105 ? -7.341 12.982 5.426 1.00 91.75 105 VAL A N 1
ATOM 873 C CA . VAL A 1 105 ? -7.937 11.646 5.611 1.00 91.75 105 VAL A CA 1
ATOM 874 C C . VAL A 1 105 ? -7.738 10.789 4.364 1.00 91.75 105 VAL A C 1
ATOM 876 O O . VAL A 1 105 ? -7.312 9.643 4.471 1.00 91.75 105 VAL A O 1
ATOM 879 N N . GLU A 1 106 ? -7.997 11.344 3.180 1.00 90.69 106 GLU A N 1
ATOM 880 C CA . GLU A 1 106 ? -7.808 10.649 1.898 1.00 90.69 106 GLU A CA 1
ATOM 881 C C . GLU A 1 106 ? -6.331 10.321 1.637 1.00 90.69 106 GLU A C 1
ATOM 883 O O . GLU A 1 106 ? -5.999 9.241 1.141 1.00 90.69 106 GLU A O 1
ATOM 888 N N . SER A 1 107 ? -5.434 11.234 2.017 1.00 90.06 107 SER A N 1
ATOM 889 C CA . SER A 1 107 ? -3.987 11.043 1.946 1.00 90.06 107 SER A CA 1
ATOM 890 C C . SER A 1 107 ? -3.518 9.957 2.917 1.00 90.06 107 SER A C 1
ATOM 892 O O . SER A 1 107 ? -2.766 9.070 2.515 1.00 90.06 107 SER A O 1
ATOM 894 N N . ALA A 1 108 ? -4.011 9.954 4.164 1.00 93.44 108 ALA A N 1
ATOM 895 C CA . ALA A 1 108 ? -3.701 8.901 5.133 1.00 93.44 108 ALA A CA 1
ATOM 896 C C . ALA A 1 108 ? -4.225 7.543 4.658 1.00 93.44 108 ALA A C 1
ATOM 898 O O . ALA A 1 108 ? -3.524 6.540 4.746 1.00 93.44 108 ALA A O 1
ATOM 899 N N . GLU A 1 109 ? -5.427 7.508 4.084 1.00 95.00 109 GLU A N 1
ATOM 900 C CA . GLU A 1 109 ? -5.987 6.290 3.511 1.00 95.00 109 GLU A CA 1
ATOM 901 C C . GLU A 1 109 ? -5.139 5.768 2.346 1.00 95.00 109 GLU A C 1
ATOM 903 O O . GLU A 1 109 ? -4.775 4.592 2.315 1.00 95.00 109 GLU A O 1
ATOM 908 N N . THR A 1 110 ? -4.790 6.644 1.404 1.00 94.81 110 THR A N 1
ATOM 909 C CA . THR A 1 110 ? -3.971 6.285 0.241 1.00 94.81 110 THR A CA 1
ATOM 910 C C . THR A 1 110 ? -2.599 5.774 0.673 1.00 94.81 110 THR A C 1
ATOM 912 O O . THR A 1 110 ? -2.113 4.792 0.114 1.00 94.81 110 THR A O 1
ATOM 915 N N . ALA A 1 111 ? -2.009 6.392 1.696 1.00 93.38 111 ALA A N 1
ATOM 916 C CA . ALA A 1 111 ? -0.737 5.983 2.266 1.00 93.38 111 ALA A CA 1
ATOM 917 C C . ALA A 1 111 ? -0.797 4.621 2.956 1.00 93.38 111 ALA A C 1
ATOM 919 O O . ALA A 1 111 ? 0.045 3.770 2.678 1.00 93.38 111 ALA A O 1
ATOM 920 N N . ALA A 1 112 ? -1.810 4.383 3.791 1.00 96.94 112 ALA A N 1
ATOM 921 C CA . ALA A 1 112 ? -1.984 3.098 4.458 1.00 96.94 112 ALA A CA 1
ATOM 922 C C . ALA A 1 112 ? -2.189 1.964 3.439 1.00 96.94 112 ALA A C 1
ATOM 924 O O . ALA A 1 112 ? -1.570 0.911 3.553 1.00 96.94 112 ALA A O 1
ATOM 925 N N . VAL A 1 113 ? -3.005 2.192 2.402 1.00 97.56 113 VAL A N 1
ATOM 926 C CA . VAL A 1 113 ? -3.230 1.210 1.327 1.00 97.56 113 VAL A CA 1
ATOM 927 C C . VAL A 1 113 ? -1.962 0.972 0.506 1.00 97.56 113 VAL A C 1
ATOM 929 O O . VAL A 1 113 ? -1.671 -0.171 0.163 1.00 97.56 113 VAL A O 1
ATOM 932 N N . GLY A 1 114 ? -1.218 2.032 0.170 1.00 95.25 114 GLY A N 1
ATOM 933 C CA . GLY A 1 114 ? 0.032 1.937 -0.586 1.00 95.25 114 GLY A CA 1
ATOM 934 C C . GLY A 1 114 ? 1.058 1.050 0.113 1.00 95.25 114 GLY A C 1
ATOM 935 O O . GLY A 1 114 ? 1.519 0.088 -0.500 1.00 95.25 114 GLY A O 1
ATOM 936 N N . ARG A 1 115 ? 1.299 1.324 1.402 1.00 95.12 115 ARG A N 1
ATOM 937 C CA . ARG A 1 115 ? 2.220 0.567 2.260 1.00 95.12 115 ARG A CA 1
ATOM 938 C C . ARG A 1 115 ? 1.776 -0.883 2.432 1.00 95.12 115 ARG A C 1
ATOM 940 O O . ARG A 1 115 ? 2.551 -1.791 2.177 1.00 95.12 115 ARG A O 1
ATOM 947 N N . ALA A 1 116 ? 0.496 -1.117 2.731 1.00 97.31 116 ALA A N 1
ATOM 948 C CA . ALA A 1 116 ? -0.012 -2.477 2.908 1.00 97.31 116 ALA A CA 1
ATOM 949 C C . ALA A 1 116 ? 0.095 -3.311 1.613 1.00 97.31 116 ALA A C 1
ATOM 951 O O . ALA A 1 116 ? 0.381 -4.507 1.660 1.00 97.31 116 ALA A O 1
ATOM 952 N N . LEU A 1 117 ? -0.101 -2.696 0.440 1.00 97.25 117 LEU A N 1
ATOM 953 C CA . LEU A 1 117 ? 0.108 -3.364 -0.849 1.00 97.25 117 LEU A CA 1
ATOM 954 C C . LEU A 1 117 ? 1.590 -3.639 -1.135 1.00 97.25 117 LEU A C 1
ATOM 956 O O . LEU A 1 117 ? 1.898 -4.703 -1.668 1.00 97.25 117 LEU A O 1
ATOM 960 N N . ALA A 1 118 ? 2.489 -2.725 -0.771 1.00 94.00 118 ALA A N 1
ATOM 961 C CA . ALA A 1 118 ? 3.930 -2.924 -0.902 1.00 94.00 118 ALA A CA 1
ATOM 962 C C . ALA A 1 118 ? 4.420 -4.084 -0.026 1.00 94.00 118 ALA A C 1
ATOM 964 O O . ALA A 1 118 ? 5.083 -4.987 -0.531 1.00 94.00 118 ALA A O 1
ATOM 965 N N . ASP A 1 119 ? 3.976 -4.126 1.233 1.00 94.56 119 ASP A N 1
ATOM 966 C CA . ASP A 1 119 ? 4.212 -5.225 2.177 1.00 94.56 119 ASP A CA 1
ATOM 967 C C . ASP A 1 119 ? 3.639 -6.562 1.661 1.00 94.56 119 ASP A C 1
ATOM 969 O O . ASP A 1 119 ? 4.192 -7.629 1.916 1.00 94.56 119 ASP A O 1
ATOM 973 N N . ALA A 1 120 ? 2.556 -6.519 0.873 1.00 95.88 120 ALA A N 1
ATOM 974 C CA . ALA A 1 120 ? 1.991 -7.680 0.173 1.00 95.88 120 ALA A CA 1
ATOM 975 C C . ALA A 1 120 ? 2.728 -8.041 -1.141 1.00 95.88 120 ALA A C 1
ATOM 977 O O . ALA A 1 120 ? 2.301 -8.943 -1.867 1.00 95.88 120 ALA A O 1
ATOM 978 N N . GLY A 1 121 ? 3.814 -7.340 -1.474 1.00 94.38 121 GLY A N 1
ATOM 979 C CA . GLY A 1 121 ? 4.652 -7.588 -2.647 1.00 94.38 121 GLY A CA 1
ATOM 980 C C . GLY A 1 121 ? 4.212 -6.876 -3.929 1.00 94.38 121 GLY A C 1
ATOM 981 O O . GLY A 1 121 ? 4.677 -7.233 -5.010 1.00 94.38 121 GLY A O 1
ATOM 982 N N . PHE A 1 122 ? 3.314 -5.891 -3.861 1.00 95.12 122 PHE A N 1
ATOM 983 C CA . PHE A 1 122 ? 2.866 -5.118 -5.025 1.00 95.12 122 PHE A CA 1
ATOM 984 C C . PHE A 1 122 ? 3.600 -3.784 -5.107 1.00 95.12 122 PHE A C 1
ATOM 986 O O . PHE A 1 122 ? 3.188 -2.793 -4.506 1.00 95.12 122 PHE A O 1
ATOM 993 N N . GLY A 1 123 ? 4.661 -3.752 -5.911 1.00 89.56 123 GLY A N 1
ATOM 994 C CA . GLY A 1 123 ? 5.463 -2.552 -6.168 1.00 89.56 123 GLY A CA 1
ATOM 995 C C . GLY A 1 123 ? 6.805 -2.523 -5.440 1.00 89.56 123 GLY A C 1
ATOM 996 O O . GLY A 1 123 ? 7.619 -1.666 -5.756 1.00 89.56 123 GLY A O 1
ATOM 997 N N . ILE A 1 124 ? 7.072 -3.491 -4.554 1.00 86.19 124 ILE A N 1
ATOM 998 C CA . ILE A 1 124 ? 8.323 -3.580 -3.782 1.00 86.19 124 ILE A CA 1
ATOM 999 C C . ILE A 1 124 ? 9.572 -3.780 -4.658 1.00 86.19 124 ILE A C 1
ATOM 1001 O O . ILE A 1 124 ? 10.653 -3.340 -4.294 1.00 86.19 124 ILE A O 1
ATOM 1005 N N . GLN A 1 125 ? 9.441 -4.379 -5.848 1.00 83.06 125 GLN A N 1
ATOM 1006 C CA . GLN A 1 125 ? 10.541 -4.462 -6.827 1.00 83.06 125 GLN A CA 1
ATOM 1007 C C . GLN A 1 125 ? 10.984 -3.100 -7.381 1.00 83.06 125 GLN A C 1
ATOM 1009 O O . GLN A 1 125 ? 12.019 -3.000 -8.032 1.00 83.06 125 GLN A O 1
ATOM 1014 N N . PHE A 1 126 ? 10.188 -2.062 -7.129 1.00 81.62 126 PHE A N 1
ATOM 1015 C CA . PHE A 1 126 ? 10.489 -0.672 -7.432 1.00 81.62 126 PHE A CA 1
ATOM 1016 C C . PHE A 1 126 ? 10.735 0.115 -6.138 1.00 81.62 126 PHE A C 1
ATOM 1018 O O . PHE A 1 126 ? 10.414 1.295 -6.090 1.00 81.62 126 PHE A O 1
ATOM 1025 N N . ALA A 1 127 ? 11.225 -0.531 -5.078 1.00 66.50 127 ALA A N 1
ATOM 1026 C CA . ALA A 1 127 ? 11.696 0.134 -3.868 1.00 66.50 127 ALA A CA 1
ATOM 1027 C C . ALA A 1 127 ? 13.232 0.100 -3.829 1.00 66.50 127 ALA A C 1
ATOM 1029 O O . ALA A 1 127 ? 13.840 -0.921 -4.160 1.00 66.50 127 ALA A O 1
ATOM 1030 N N . GLU A 1 128 ? 13.867 1.211 -3.454 1.00 56.19 128 GLU A N 1
ATOM 1031 C CA . GLU A 1 128 ? 15.326 1.299 -3.339 1.00 56.19 128 GLU A CA 1
ATOM 1032 C C . GLU A 1 128 ? 15.904 0.374 -2.254 1.00 56.19 128 GLU A C 1
ATOM 1034 O O . GLU A 1 128 ? 15.381 0.320 -1.137 1.00 56.19 128 GLU A O 1
ATOM 1039 N N . PRO A 1 129 ? 17.036 -0.300 -2.520 1.00 41.81 129 PRO A N 1
ATOM 1040 C CA . PRO A 1 129 ? 17.858 -0.889 -1.477 1.00 41.81 129 PRO A CA 1
ATOM 1041 C C . PRO A 1 129 ? 18.767 0.192 -0.866 1.00 41.81 129 PRO A C 1
ATOM 1043 O O . PRO A 1 129 ? 19.941 0.277 -1.215 1.00 41.81 129 PRO A O 1
ATOM 1046 N N . GLY A 1 130 ? 18.246 1.020 0.042 1.00 39.16 130 GLY A N 1
ATOM 1047 C CA . GLY A 1 130 ? 19.083 1.973 0.780 1.00 39.16 130 GLY A CA 1
ATOM 1048 C C . GLY A 1 130 ? 18.335 3.178 1.341 1.00 39.16 130 GLY A C 1
ATOM 1049 O O . GLY A 1 130 ? 17.808 3.969 0.584 1.00 39.16 130 GLY A O 1
ATOM 1050 N N . GLU A 1 131 ? 18.343 3.267 2.671 1.00 35.69 131 GLU A N 1
ATOM 1051 C CA . GLU A 1 131 ? 18.093 4.415 3.561 1.00 35.69 131 GLU A CA 1
ATOM 1052 C C . GLU A 1 131 ? 16.820 5.281 3.417 1.00 35.69 131 GLU A C 1
ATOM 1054 O O . GLU A 1 131 ? 16.431 5.786 2.371 1.00 35.69 131 GLU A O 1
ATOM 1059 N N . GLU A 1 132 ? 16.179 5.484 4.575 1.00 48.50 132 GLU A N 1
ATOM 1060 C CA . GLU A 1 132 ? 15.091 6.435 4.792 1.00 48.50 132 GLU A CA 1
ATOM 1061 C C . GLU A 1 132 ? 15.473 7.847 4.331 1.00 48.50 132 GLU A C 1
ATOM 1063 O O . GLU A 1 132 ? 16.331 8.484 4.942 1.00 48.50 132 GLU A O 1
ATOM 1068 N N . HIS A 1 133 ? 14.707 8.415 3.395 1.00 43.53 133 HIS A N 1
ATOM 1069 C CA . HIS A 1 133 ? 14.234 9.782 3.607 1.00 43.53 133 HIS A CA 1
ATOM 1070 C C . HIS A 1 133 ? 12.903 10.089 2.899 1.00 43.53 133 HIS A C 1
ATOM 1072 O O . HIS A 1 133 ? 12.786 10.044 1.677 1.00 43.53 133 HIS A O 1
ATOM 1078 N N . ASP A 1 134 ? 11.891 10.435 3.700 1.00 42.97 134 ASP A N 1
ATOM 1079 C CA . ASP A 1 134 ? 10.503 10.720 3.304 1.00 42.97 134 ASP A CA 1
ATOM 1080 C C . ASP A 1 134 ? 10.183 12.228 3.465 1.00 42.97 134 ASP A C 1
ATOM 1082 O O . ASP A 1 134 ? 10.248 12.728 4.591 1.00 42.97 134 ASP A O 1
ATOM 1086 N N . PRO A 1 135 ? 9.814 12.958 2.384 1.00 49.78 135 PRO A N 1
ATOM 1087 C CA . PRO A 1 135 ? 8.971 14.159 2.484 1.00 49.78 135 PRO A CA 1
ATOM 1088 C C . PRO A 1 135 ? 7.636 14.039 1.699 1.00 49.78 135 PRO A C 1
ATOM 1090 O O . PRO A 1 135 ? 7.044 15.026 1.267 1.00 49.78 135 PRO A O 1
ATOM 1093 N N . ASN A 1 136 ? 7.128 12.805 1.613 1.00 54.75 136 ASN A N 1
ATOM 1094 C CA . ASN A 1 136 ? 5.782 12.266 1.345 1.00 54.75 136 ASN A CA 1
ATOM 1095 C C . ASN A 1 136 ? 5.486 11.334 0.135 1.00 54.75 136 ASN A C 1
ATOM 1097 O O . ASN A 1 136 ? 4.331 11.302 -0.314 1.00 54.75 136 ASN A O 1
ATOM 1101 N N . PRO A 1 137 ? 6.415 10.496 -0.374 1.00 51.06 137 PRO A N 1
ATOM 1102 C CA . PRO A 1 137 ? 6.057 9.261 -1.085 1.00 51.06 137 PRO A CA 1
ATOM 1103 C C . PRO A 1 137 ? 5.574 8.152 -0.122 1.00 51.06 137 PRO A C 1
ATOM 1105 O O . PRO A 1 137 ? 5.921 8.115 1.054 1.00 51.06 137 PRO A O 1
ATOM 1108 N N . VAL A 1 138 ? 4.705 7.246 -0.595 1.00 53.62 138 VAL A N 1
ATOM 1109 C CA . VAL A 1 138 ? 4.126 6.176 0.258 1.00 53.62 138 VAL A CA 1
ATOM 1110 C C . VAL A 1 138 ? 4.852 4.834 0.179 1.00 53.62 138 VAL A C 1
ATOM 1112 O O . VAL A 1 138 ? 4.572 3.994 1.023 1.00 53.62 138 VAL A O 1
ATOM 1115 N N . ASP A 1 139 ? 5.834 4.710 -0.719 1.00 53.28 139 ASP A N 1
ATOM 1116 C CA . ASP A 1 139 ? 6.918 3.715 -0.700 1.00 53.28 139 ASP A CA 1
ATOM 1117 C C . ASP A 1 139 ? 8.246 4.406 -1.014 1.00 53.28 139 ASP A C 1
ATOM 1119 O O . ASP A 1 139 ? 8.235 5.499 -1.589 1.00 53.28 139 ASP A O 1
ATOM 1123 N N . ALA A 1 140 ? 9.357 3.723 -0.706 1.00 45.09 140 ALA A N 1
ATOM 1124 C CA . ALA A 1 140 ? 10.698 4.141 -1.083 1.00 45.09 140 ALA A CA 1
ATOM 1125 C C . ALA A 1 140 ? 10.787 4.325 -2.614 1.00 45.09 140 ALA A C 1
ATOM 1127 O O . ALA A 1 140 ? 10.527 3.381 -3.361 1.00 45.09 140 ALA A O 1
ATOM 1128 N N . PRO A 1 141 ? 11.086 5.534 -3.091 1.00 44.31 141 PRO A N 1
ATOM 1129 C CA . PRO A 1 141 ? 11.339 5.786 -4.506 1.00 44.31 141 PRO A CA 1
ATOM 1130 C C . PRO A 1 141 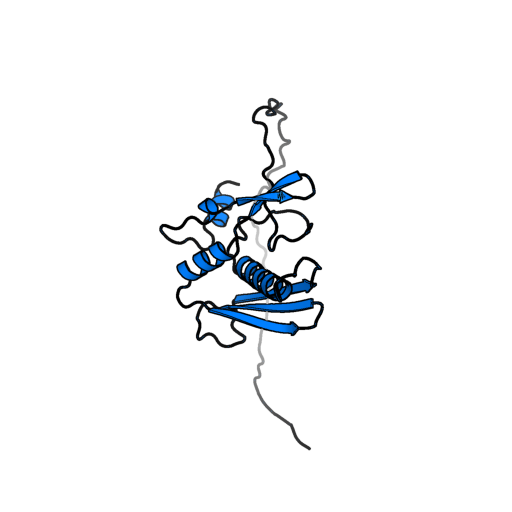? 12.582 5.030 -5.037 1.00 44.31 141 PRO A C 1
ATOM 1132 O O . PRO A 1 141 ? 13.350 4.531 -4.228 1.00 44.31 141 PRO A O 1
ATOM 1135 N N . VAL A 1 142 ? 12.779 4.931 -6.371 1.00 49.03 142 VAL A N 1
ATOM 1136 C CA . VAL A 1 142 ? 14.020 4.360 -6.969 1.00 49.03 142 VAL A CA 1
ATOM 1137 C C . VAL A 1 142 ? 14.866 5.363 -7.735 1.00 49.03 142 VAL A C 1
ATOM 1139 O O . VAL A 1 142 ? 14.441 5.855 -8.780 1.00 49.03 142 VAL A O 1
ATOM 1142 N N . THR A 1 143 ? 16.101 5.544 -7.296 1.00 48.00 143 THR A N 1
ATOM 1143 C CA . THR A 1 143 ? 17.113 6.414 -7.863 1.00 48.00 143 THR A CA 1
ATOM 1144 C C . THR A 1 143 ? 17.832 5.665 -8.964 1.00 48.00 143 THR A C 1
ATOM 1146 O O . THR A 1 143 ? 18.500 4.653 -8.752 1.00 48.00 143 THR A O 1
ATOM 1149 N N . VAL A 1 144 ? 17.693 6.162 -10.187 1.00 49.31 144 VAL A N 1
ATOM 1150 C CA . VAL A 1 144 ? 18.493 5.688 -11.315 1.00 49.31 144 VAL A CA 1
ATOM 1151 C C . VAL A 1 144 ? 19.884 6.304 -11.208 1.00 49.31 144 VAL A C 1
ATOM 1153 O O . VAL A 1 144 ? 20.092 7.461 -11.577 1.00 49.31 144 VAL A O 1
ATOM 1156 N N . SER A 1 145 ? 20.858 5.532 -10.716 1.00 43.12 145 SER A N 1
ATOM 1157 C CA . SER A 1 145 ? 22.267 5.897 -10.859 1.00 43.12 145 SER A CA 1
ATOM 1158 C C . SER A 1 145 ? 22.567 6.047 -12.351 1.00 43.12 145 SER A C 1
ATOM 1160 O O . SER A 1 145 ? 22.424 5.098 -13.122 1.00 43.12 145 SER A O 1
ATOM 1162 N N . LYS A 1 146 ? 22.974 7.244 -12.783 1.00 43.84 146 LYS A N 1
ATOM 1163 C CA . LYS A 1 146 ? 23.529 7.437 -14.124 1.00 43.84 146 LYS A CA 1
ATOM 1164 C C . LYS A 1 146 ? 24.878 6.729 -14.174 1.00 43.84 146 LYS A C 1
ATOM 1166 O O . LYS A 1 146 ? 25.902 7.329 -13.861 1.00 43.84 146 LYS A O 1
ATOM 1171 N N . THR A 1 147 ? 24.892 5.455 -14.548 1.00 39.19 147 THR A N 1
ATOM 1172 C CA . THR A 1 147 ? 26.124 4.813 -14.998 1.00 39.19 147 THR A CA 1
ATOM 1173 C C . THR A 1 147 ? 26.478 5.470 -16.327 1.00 39.19 147 THR A C 1
ATOM 1175 O O . THR A 1 147 ? 25.880 5.180 -17.359 1.00 39.19 147 THR A O 1
ATOM 1178 N N . ASN A 1 148 ? 27.390 6.440 -16.295 1.00 38.34 148 ASN A N 1
ATOM 1179 C CA . ASN A 1 148 ? 28.017 6.921 -17.516 1.00 38.34 148 ASN A CA 1
ATOM 1180 C C . ASN A 1 148 ? 28.761 5.727 -18.124 1.00 38.34 148 ASN A C 1
ATOM 1182 O O . ASN A 1 148 ? 29.674 5.196 -17.498 1.00 38.34 148 ASN A O 1
ATOM 1186 N N . GLU A 1 149 ? 28.402 5.325 -19.343 1.00 43.59 149 GLU A N 1
ATOM 1187 C CA . GLU A 1 149 ? 29.041 4.236 -20.105 1.00 43.59 149 GLU A CA 1
ATOM 1188 C C . GLU A 1 149 ? 30.517 4.517 -20.485 1.00 43.59 149 GLU A C 1
ATOM 1190 O O . GLU A 1 149 ? 31.075 3.850 -21.346 1.00 43.59 149 GLU A O 1
ATOM 1195 N N . ASN A 1 150 ? 31.173 5.488 -19.839 1.00 44.75 150 ASN A N 1
ATOM 1196 C CA . ASN A 1 150 ? 32.528 5.941 -20.149 1.00 44.75 150 ASN A CA 1
ATOM 1197 C C . ASN A 1 150 ? 33.541 5.778 -19.006 1.00 44.75 150 ASN A C 1
ATOM 1199 O O . ASN A 1 150 ? 34.661 6.252 -19.162 1.00 44.75 150 ASN A O 1
ATOM 1203 N N . ASP A 1 151 ? 33.197 5.113 -17.897 1.00 40.72 151 ASP A N 1
ATOM 1204 C CA . ASP A 1 151 ? 34.141 4.897 -16.781 1.00 40.72 151 ASP A CA 1
ATOM 1205 C C . ASP A 1 151 ? 34.562 3.427 -16.605 1.00 40.72 151 ASP A C 1
ATOM 1207 O O . ASP A 1 151 ? 34.918 2.980 -15.517 1.00 40.72 151 ASP A O 1
ATOM 1211 N N . LEU A 1 152 ? 34.559 2.659 -17.701 1.00 39.38 152 LEU A N 1
ATOM 1212 C CA . LEU A 1 152 ? 35.342 1.426 -17.770 1.00 39.38 152 LEU A CA 1
ATOM 1213 C C . LEU A 1 152 ? 36.820 1.812 -17.917 1.00 39.38 152 LEU A C 1
ATOM 1215 O O . LEU A 1 152 ? 37.346 1.916 -19.026 1.00 39.38 152 LEU A O 1
ATOM 1219 N N . SER A 1 153 ? 37.493 2.049 -16.792 1.00 40.91 153 SER A N 1
ATOM 1220 C CA . SER A 1 153 ? 38.952 1.970 -16.751 1.00 40.91 153 SER A CA 1
ATOM 1221 C C . SER A 1 153 ? 39.371 0.530 -17.082 1.00 40.91 153 SER A C 1
ATOM 1223 O O . SER A 1 153 ? 38.768 -0.396 -16.532 1.00 40.91 153 SER A O 1
ATOM 1225 N N . PRO A 1 154 ? 40.356 0.312 -17.970 1.00 42.12 154 PRO A N 1
ATOM 1226 C CA . PRO A 1 154 ? 40.806 -1.031 -18.318 1.00 42.12 154 PRO A CA 1
ATOM 1227 C C . PRO A 1 154 ? 41.316 -1.755 -17.068 1.00 42.12 154 PRO A C 1
ATOM 1229 O O . PRO A 1 154 ? 42.072 -1.185 -16.285 1.00 42.12 154 PRO A O 1
ATOM 1232 N N . GLU A 1 155 ? 40.850 -2.988 -16.885 1.00 42.34 155 GLU A N 1
ATOM 1233 C CA . GLU A 1 155 ? 41.263 -3.877 -15.803 1.00 42.34 155 GLU A CA 1
ATOM 1234 C C . GLU A 1 155 ? 42.771 -4.153 -15.911 1.00 42.34 155 GLU A C 1
ATOM 1236 O O . GLU A 1 155 ? 43.238 -4.685 -16.919 1.00 42.34 155 GLU A O 1
ATOM 1241 N N . ASP A 1 156 ? 43.532 -3.773 -14.883 1.00 39.78 156 ASP A N 1
ATOM 1242 C CA . ASP A 1 156 ? 44.873 -4.308 -14.664 1.00 39.78 156 ASP A CA 1
ATOM 1243 C C . ASP A 1 156 ? 44.715 -5.723 -14.078 1.00 39.78 156 ASP A C 1
ATOM 1245 O O . ASP A 1 156 ? 44.182 -5.904 -12.981 1.00 39.78 156 ASP A O 1
ATOM 1249 N N . ASP A 1 157 ? 45.160 -6.725 -14.840 1.00 49.31 157 ASP A N 1
ATOM 1250 C CA . ASP A 1 157 ? 45.304 -8.123 -14.421 1.00 49.31 157 ASP A CA 1
ATOM 1251 C C . ASP A 1 157 ? 46.252 -8.219 -13.203 1.00 49.31 157 ASP A C 1
ATOM 1253 O O . ASP A 1 157 ? 47.473 -8.324 -13.357 1.00 49.31 157 ASP A O 1
ATOM 1257 N N . GLU A 1 158 ? 45.714 -8.233 -11.980 1.00 45.44 158 GLU A N 1
ATOM 1258 C CA . GLU A 1 158 ? 46.430 -8.774 -10.817 1.00 45.44 158 GLU A CA 1
ATOM 1259 C C . GLU A 1 158 ? 46.019 -10.240 -10.583 1.00 45.44 158 GLU A C 1
ATOM 1261 O O . GLU A 1 158 ? 44.841 -10.530 -10.350 1.00 45.44 158 GLU A O 1
ATOM 1266 N N . PRO A 1 159 ? 46.963 -11.203 -10.623 1.00 41.00 159 PRO A N 1
ATOM 1267 C CA . PRO A 1 159 ? 46.644 -12.599 -10.372 1.00 41.00 159 PRO A CA 1
ATOM 1268 C C . PRO A 1 159 ? 46.342 -12.820 -8.884 1.00 41.00 159 PRO A C 1
ATOM 1270 O O . PRO A 1 159 ? 47.129 -12.466 -8.006 1.00 41.00 159 PRO A O 1
ATOM 1273 N N . LEU A 1 160 ? 45.203 -13.458 -8.611 1.00 41.88 160 LEU A N 1
ATOM 1274 C CA . LEU A 1 160 ? 44.792 -13.873 -7.269 1.00 41.88 160 LEU A CA 1
ATOM 1275 C C . LEU A 1 160 ? 45.802 -14.866 -6.651 1.00 41.88 160 LEU 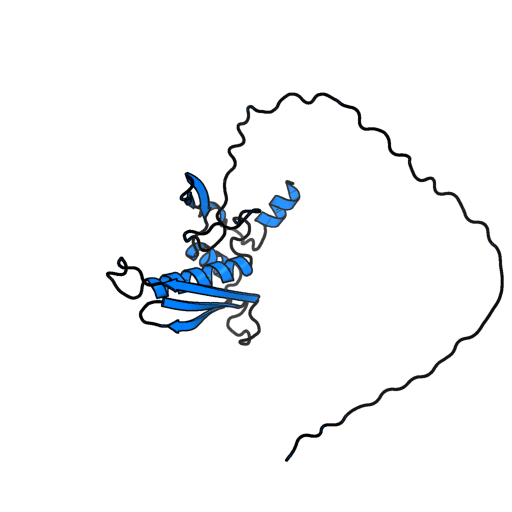A C 1
ATOM 1277 O O . LEU A 1 160 ? 46.288 -15.756 -7.354 1.00 41.88 160 LEU A O 1
ATOM 1281 N N . PRO A 1 161 ? 46.085 -14.781 -5.337 1.00 40.59 161 PRO A N 1
ATOM 1282 C CA . PRO A 1 161 ? 46.893 -15.777 -4.642 1.00 40.59 161 PRO A CA 1
ATOM 1283 C C . PRO A 1 161 ? 46.128 -17.106 -4.506 1.00 40.59 161 PRO A C 1
ATOM 1285 O O . PRO A 1 161 ? 44.959 -17.128 -4.122 1.00 40.59 161 PRO A O 1
ATOM 1288 N N . GLU A 1 162 ? 46.795 -18.225 -4.804 1.00 46.34 162 GLU A N 1
ATOM 1289 C CA . GLU A 1 162 ? 46.252 -19.576 -4.614 1.00 46.34 162 GLU A CA 1
ATOM 1290 C C . GLU A 1 162 ? 46.096 -19.904 -3.115 1.00 46.34 162 GLU A C 1
ATOM 1292 O O . GLU A 1 162 ? 47.083 -19.967 -2.378 1.00 46.34 162 GLU A O 1
ATOM 1297 N N . GLU A 1 163 ? 44.867 -20.173 -2.660 1.00 49.22 163 GLU A N 1
ATOM 1298 C CA . GLU A 1 163 ? 44.627 -20.824 -1.365 1.00 49.22 163 GLU A CA 1
ATOM 1299 C C . GLU A 1 163 ? 44.719 -22.360 -1.485 1.00 49.22 163 GLU A C 1
ATOM 1301 O O . GLU A 1 163 ? 44.297 -22.941 -2.491 1.00 49.22 163 GLU A O 1
ATOM 1306 N N . PRO A 1 164 ? 45.260 -23.061 -0.467 1.00 39.34 164 PRO A N 1
ATOM 1307 C CA . PRO A 1 164 ? 45.577 -24.477 -0.572 1.00 39.34 164 PRO A CA 1
ATOM 1308 C C . PRO A 1 164 ? 44.334 -25.371 -0.446 1.00 39.34 164 PRO A C 1
ATOM 1310 O O . PRO A 1 164 ? 43.508 -25.238 0.455 1.00 39.34 164 PRO A O 1
ATOM 1313 N N . VAL A 1 165 ? 44.260 -26.361 -1.336 1.00 43.41 165 VAL A N 1
ATOM 1314 C CA . VAL A 1 165 ? 43.230 -27.409 -1.382 1.00 43.41 165 VAL A CA 1
ATOM 1315 C C . VAL A 1 165 ? 43.278 -28.299 -0.123 1.00 43.41 165 VAL A C 1
ATOM 1317 O O . VAL A 1 165 ? 44.348 -28.831 0.193 1.00 43.41 165 VAL A O 1
ATOM 1320 N N . PRO A 1 166 ? 42.148 -28.592 0.557 1.00 37.28 166 PRO A N 1
ATOM 1321 C CA . PRO A 1 166 ? 42.120 -29.608 1.605 1.00 37.28 166 PRO A CA 1
ATOM 1322 C C . PRO A 1 166 ? 42.183 -31.013 0.987 1.00 37.28 166 PRO A C 1
ATOM 1324 O O . PRO A 1 166 ? 41.267 -31.449 0.287 1.00 37.28 166 PRO A O 1
ATOM 1327 N N . GLN A 1 167 ? 43.257 -31.754 1.266 1.00 36.44 167 GLN A N 1
ATOM 1328 C CA . GLN A 1 167 ? 43.365 -33.171 0.915 1.00 36.44 167 GLN A CA 1
ATOM 1329 C C . GLN A 1 167 ? 42.544 -34.037 1.883 1.00 36.44 167 GLN A C 1
ATOM 1331 O O . GLN A 1 167 ? 42.845 -34.125 3.071 1.00 36.44 167 GLN A O 1
ATOM 1336 N N . GLN A 1 168 ? 41.549 -34.755 1.360 1.00 39.75 168 GLN A N 1
ATOM 1337 C CA . GLN A 1 168 ? 40.975 -35.924 2.028 1.00 39.75 168 GLN A CA 1
ATOM 1338 C C . GLN A 1 168 ? 41.897 -37.140 1.861 1.00 39.75 168 GLN A C 1
ATOM 1340 O O . GLN A 1 168 ? 42.195 -37.546 0.734 1.00 39.75 168 GLN A O 1
ATOM 1345 N N . LYS A 1 169 ? 42.245 -37.818 2.966 1.00 32.22 169 LYS A N 1
ATOM 1346 C CA . LYS A 1 169 ? 42.596 -39.246 2.912 1.00 32.22 169 LYS A CA 1
ATOM 1347 C C . LYS A 1 169 ? 42.320 -40.013 4.216 1.00 32.22 169 LYS A C 1
ATOM 1349 O O . LYS A 1 169 ? 42.967 -39.798 5.227 1.00 32.22 169 LYS A O 1
ATOM 1354 N N . LYS A 1 170 ? 41.379 -40.956 4.071 1.00 30.36 170 LYS A N 1
ATOM 1355 C CA . LYS A 1 170 ? 41.302 -42.348 4.570 1.00 30.36 170 LYS A CA 1
ATOM 1356 C C . LYS A 1 170 ? 41.502 -42.683 6.063 1.00 30.36 170 LYS A C 1
ATOM 1358 O O . LYS A 1 170 ? 42.614 -42.714 6.565 1.00 30.36 170 LYS A O 1
ATOM 1363 N N . VAL A 1 171 ? 40.379 -43.114 6.650 1.00 34.19 171 VAL A N 1
ATOM 1364 C CA . VAL A 1 171 ? 40.100 -44.360 7.410 1.00 34.19 171 VAL A CA 1
ATOM 1365 C C . VAL A 1 171 ? 41.297 -45.192 7.892 1.00 34.19 171 VAL A C 1
ATOM 1367 O O . VAL A 1 171 ? 42.086 -45.681 7.084 1.00 34.19 171 VAL A O 1
ATOM 1370 N N . SER A 1 172 ? 41.306 -45.499 9.191 1.00 30.41 172 SER A N 1
ATOM 1371 C CA . SER A 1 172 ? 41.757 -46.781 9.755 1.00 30.41 172 SER A CA 1
ATOM 1372 C C . SER A 1 172 ? 40.993 -47.048 11.058 1.00 30.41 172 SER A C 1
ATOM 1374 O O . SER A 1 172 ? 40.830 -46.143 11.873 1.00 30.41 172 SER A O 1
ATOM 1376 N N . ASP A 1 173 ? 40.486 -48.271 11.178 1.00 31.97 173 ASP A N 1
ATOM 1377 C CA . ASP A 1 173 ? 39.685 -48.823 12.272 1.00 31.97 173 ASP A CA 1
ATOM 1378 C C . ASP A 1 173 ? 40.429 -48.880 13.616 1.00 31.97 173 ASP A C 1
ATOM 1380 O O . ASP A 1 173 ? 41.615 -49.196 13.637 1.00 31.97 173 ASP A O 1
ATOM 1384 N N . GLU A 1 174 ? 39.705 -48.731 14.734 1.00 32.81 174 GLU A N 1
ATOM 1385 C CA . GLU A 1 174 ? 39.897 -49.620 15.887 1.00 32.81 174 GLU A CA 1
ATOM 1386 C C . GLU A 1 174 ? 38.654 -49.705 16.794 1.00 32.81 174 GLU A C 1
ATOM 1388 O O . GLU A 1 174 ? 37.862 -48.777 16.947 1.00 32.81 174 GLU A O 1
ATOM 1393 N N . VAL A 1 175 ? 38.483 -50.914 17.320 1.00 30.92 175 VAL A N 1
ATOM 1394 C CA . VAL A 1 175 ? 37.316 -51.547 17.943 1.00 30.92 175 VAL A CA 1
ATOM 1395 C C . VAL A 1 175 ? 37.246 -51.260 19.449 1.00 30.92 175 VAL A C 1
ATOM 1397 O O . VAL A 1 175 ? 38.281 -51.229 20.104 1.00 30.92 175 VAL A O 1
ATOM 1400 N N . GLY A 1 176 ? 36.040 -51.196 20.042 1.00 29.14 176 GLY A N 1
ATOM 1401 C CA . GLY A 1 176 ? 35.912 -51.369 21.501 1.00 29.14 176 GLY A CA 1
ATOM 1402 C C . GLY A 1 176 ? 34.560 -51.064 22.163 1.00 29.14 176 GLY A C 1
ATOM 1403 O O . GLY A 1 176 ? 34.345 -49.949 22.611 1.00 29.14 176 GLY A O 1
ATOM 1404 N N . SER A 1 177 ? 33.714 -52.100 22.273 1.00 30.12 177 SER A N 1
ATOM 1405 C CA . SER A 1 177 ? 32.754 -52.444 23.358 1.00 30.12 177 SER A CA 1
ATOM 1406 C C . SER A 1 177 ? 31.752 -51.406 23.918 1.00 30.12 177 SER A C 1
ATOM 1408 O O . SER A 1 177 ? 32.146 -50.445 24.562 1.00 30.12 177 SER A O 1
ATOM 1410 N N . GLU A 1 178 ? 30.443 -51.675 23.749 1.00 32.34 178 GLU A N 1
ATOM 1411 C CA . GLU A 1 178 ? 29.444 -52.022 24.809 1.00 32.34 178 GLU A CA 1
ATOM 1412 C C . GLU A 1 178 ? 28.942 -50.828 25.666 1.00 32.34 178 GLU A C 1
ATOM 1414 O O . GLU A 1 178 ? 29.712 -49.961 26.029 1.00 32.34 178 GLU A O 1
ATOM 1419 N N . LYS A 1 179 ? 27.688 -50.662 26.112 1.00 31.62 179 LYS A N 1
ATOM 1420 C CA . LYS A 1 179 ? 26.404 -51.386 26.067 1.00 31.62 179 LYS A CA 1
ATOM 1421 C C . LYS A 1 179 ? 25.302 -50.416 26.564 1.00 31.62 179 LYS A C 1
ATOM 1423 O O . LYS A 1 179 ? 25.586 -49.431 27.235 1.00 31.62 179 LYS A O 1
ATOM 1428 N N . SER A 1 180 ? 24.047 -50.834 26.373 1.00 30.25 180 SER A N 1
ATOM 1429 C CA . SER A 1 180 ? 22.830 -50.513 27.157 1.00 30.25 180 SER A CA 1
ATOM 1430 C C . SER A 1 180 ? 22.031 -49.212 26.899 1.00 30.25 180 SER A C 1
ATOM 1432 O O . SER A 1 180 ? 22.334 -48.132 27.384 1.00 30.25 180 SER A O 1
ATOM 1434 N N . SER A 1 181 ? 20.893 -49.377 26.213 1.00 33.19 181 SER A N 1
ATOM 1435 C CA . SER A 1 181 ? 19.589 -48.744 26.542 1.00 33.19 181 SER A CA 1
ATOM 1436 C C . SER A 1 181 ? 18.919 -49.545 27.706 1.00 33.19 181 SER A C 1
ATOM 1438 O O . SER A 1 181 ? 19.492 -50.597 28.011 1.00 33.19 181 SER A O 1
ATOM 1440 N N . PRO A 1 182 ? 17.731 -49.222 28.313 1.00 46.09 182 PRO A N 1
ATOM 1441 C CA . PRO A 1 182 ? 16.583 -48.484 27.732 1.00 46.09 182 PRO A CA 1
ATOM 1442 C C . PRO A 1 182 ? 15.579 -47.708 28.660 1.00 46.09 182 PRO A C 1
ATOM 1444 O O . PRO A 1 182 ? 15.498 -47.926 29.859 1.00 46.09 182 PRO A O 1
ATOM 1447 N N . LYS A 1 183 ? 14.689 -46.936 27.996 1.00 33.97 183 LYS A N 1
ATOM 1448 C CA . LYS A 1 183 ? 13.221 -46.724 28.217 1.00 33.97 183 LYS A CA 1
ATOM 1449 C C . LYS A 1 183 ? 12.631 -46.021 29.469 1.00 33.97 183 LYS A C 1
ATOM 1451 O O . LYS A 1 183 ? 12.907 -46.379 30.602 1.00 33.97 183 LYS A O 1
ATOM 1456 N N . GLY A 1 184 ? 11.586 -45.215 29.192 1.00 29.06 184 GLY A N 1
ATOM 1457 C CA . GLY A 1 184 ? 10.434 -44.891 30.071 1.00 29.06 184 GLY A CA 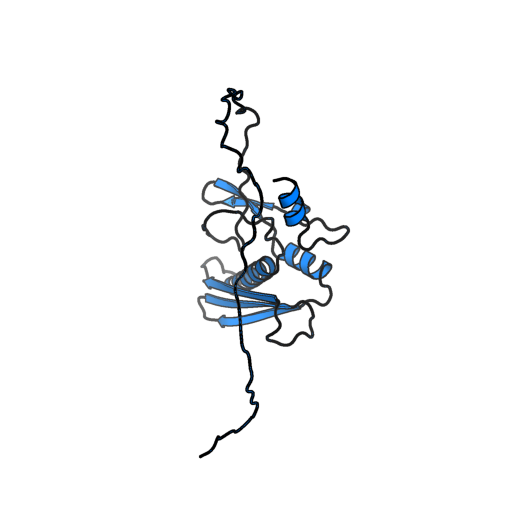1
ATOM 1458 C C . GLY A 1 184 ? 9.984 -43.421 29.928 1.00 29.06 184 GLY A C 1
ATOM 1459 O O . GLY A 1 184 ? 10.663 -42.562 30.457 1.00 29.06 184 GLY A O 1
ATOM 1460 N N . ASN A 1 185 ? 9.036 -43.000 29.075 1.00 32.56 185 ASN A N 1
ATOM 1461 C CA . ASN A 1 185 ? 7.576 -43.222 28.991 1.00 32.56 185 ASN A CA 1
ATOM 1462 C C . ASN A 1 185 ? 6.749 -42.484 30.076 1.00 32.56 185 ASN A C 1
ATOM 1464 O O . ASN A 1 185 ? 6.745 -42.950 31.210 1.00 32.56 185 ASN A O 1
ATOM 1468 N N . LYS A 1 186 ? 5.981 -41.431 29.717 1.00 37.00 186 LYS A N 1
ATOM 1469 C CA . LYS A 1 186 ? 4.531 -41.295 30.023 1.00 37.00 186 LYS A CA 1
ATOM 1470 C C . LYS A 1 186 ? 3.871 -40.003 29.494 1.00 37.00 186 LYS A C 1
ATOM 1472 O O . LYS A 1 186 ? 4.485 -38.945 29.448 1.00 37.00 186 LYS A O 1
ATOM 1477 N N . LYS A 1 187 ? 2.607 -40.192 29.096 1.00 37.56 187 LYS A N 1
ATOM 1478 C CA . LYS A 1 187 ? 1.537 -39.253 28.706 1.00 37.56 187 LYS A CA 1
ATOM 1479 C C . LYS A 1 187 ? 0.771 -38.712 29.939 1.00 37.56 187 LYS A C 1
ATOM 1481 O O . LYS A 1 187 ? 1.040 -39.185 31.038 1.00 37.56 187 LYS A O 1
ATOM 1486 N N . GLU A 1 188 ? -0.252 -37.894 29.635 1.00 35.62 188 GLU A N 1
ATOM 1487 C CA . GLU A 1 188 ? -1.452 -37.452 30.401 1.00 35.62 188 GLU A CA 1
ATOM 1488 C C . GLU A 1 188 ? -1.298 -36.047 30.998 1.00 35.62 188 GLU A C 1
ATOM 1490 O O . GLU A 1 188 ? -0.306 -35.779 31.662 1.00 35.62 188 GLU A O 1
ATOM 1495 N N . GLU A 1 189 ? -2.098 -35.019 30.687 1.00 35.19 189 GLU A N 1
ATOM 1496 C CA . GLU A 1 189 ? -3.547 -34.773 30.460 1.00 35.19 189 GLU A CA 1
ATOM 1497 C C . GLU A 1 189 ? -4.057 -33.812 31.556 1.00 35.19 189 GLU A C 1
ATOM 1499 O O . GLU A 1 189 ? -3.840 -34.052 32.735 1.00 35.19 189 GLU A O 1
ATOM 1504 N N . LEU A 1 190 ? -4.722 -32.737 31.103 1.00 37.09 190 LEU A N 1
ATOM 1505 C CA . LEU A 1 190 ? -5.880 -32.027 31.683 1.00 37.09 190 LEU A CA 1
ATOM 1506 C C . LEU A 1 190 ? -5.883 -31.628 33.178 1.00 37.09 190 LEU A C 1
ATOM 1508 O O . LEU A 1 190 ? -5.942 -32.478 34.053 1.00 37.09 190 LEU A O 1
ATOM 1512 N N . SER A 1 191 ? -6.089 -30.333 33.457 1.00 38.69 191 SER A N 1
ATOM 1513 C CA . SER A 1 191 ? -7.392 -29.856 33.970 1.00 38.69 191 SER A CA 1
ATOM 1514 C C . SER A 1 191 ? -7.433 -28.337 34.168 1.00 38.69 191 SER A C 1
ATOM 1516 O O . SER A 1 191 ? -6.509 -27.728 34.704 1.00 38.69 191 SER A O 1
ATOM 1518 N N . GLU A 1 192 ? -8.567 -27.770 33.774 1.00 45.72 192 GLU A N 1
ATOM 1519 C CA . GLU A 1 192 ? -9.091 -26.451 34.121 1.00 45.72 192 GLU A CA 1
ATOM 1520 C C . GLU A 1 192 ? -9.057 -26.165 35.633 1.00 45.72 192 GLU A C 1
ATOM 1522 O O . GLU A 1 192 ? -9.243 -27.071 36.442 1.00 45.72 192 GLU A O 1
ATOM 1527 N N . HIS A 1 193 ? -8.968 -24.886 36.009 1.00 41.47 193 HIS A N 1
ATOM 1528 C CA . HIS A 1 193 ? -9.901 -24.346 37.000 1.00 41.47 193 HIS A CA 1
ATOM 1529 C C . HIS A 1 193 ? -10.029 -22.825 36.860 1.00 41.47 193 HIS A C 1
ATOM 1531 O O . HIS A 1 193 ? -9.124 -22.052 37.167 1.00 41.47 193 HIS A O 1
ATOM 1537 N N . MET A 1 194 ? -11.203 -22.423 36.384 1.00 39.06 194 MET A N 1
ATOM 1538 C CA . MET A 1 194 ? -11.786 -21.099 36.543 1.00 39.06 194 MET A CA 1
ATOM 1539 C C . MET A 1 194 ? -12.797 -21.185 37.696 1.00 39.06 194 MET A C 1
ATOM 1541 O O . MET A 1 194 ? -13.381 -22.251 37.899 1.00 39.06 194 MET A O 1
ATOM 1545 N N . SER A 1 195 ? -13.041 -20.050 38.356 1.00 49.38 195 SER A N 1
ATOM 1546 C CA . SER A 1 195 ? -14.267 -19.663 39.084 1.00 49.38 195 SER A CA 1
ATOM 1547 C C . SER A 1 195 ? -14.109 -19.294 40.564 1.00 49.38 195 SER A C 1
ATOM 1549 O O . SER A 1 195 ? -13.861 -20.155 41.404 1.00 49.38 195 SER A O 1
ATOM 1551 N N . VAL A 1 196 ? -14.441 -18.009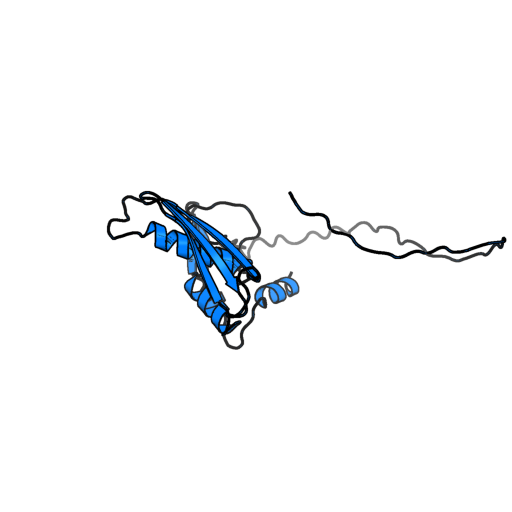 40.773 1.00 43.53 196 VAL A N 1
ATOM 1552 C CA . VAL A 1 196 ? -15.254 -17.383 41.840 1.00 43.53 196 VAL A CA 1
ATOM 1553 C C . VAL A 1 196 ? -14.609 -17.187 43.206 1.00 43.53 196 VAL A C 1
ATOM 1555 O O . VAL A 1 196 ? -14.404 -18.171 43.942 1.00 43.53 196 VAL A O 1
#